Protein AF-A0A397FQ54-F1 (afdb_monomer)

Radius of gyration: 32.53 Å; Cα contacts (8 Å, |Δi|>4): 404; chains: 1; bounding box: 75×86×100 Å

Solvent-accessible surface area (backbone atoms only — not comparable to full-atom values): 20312 Å² total; per-residue (Å²): 121,51,74,48,82,43,74,77,54,98,49,32,39,37,41,39,37,26,41,93,88,66,46,71,29,20,39,52,56,48,40,54,40,15,60,74,28,25,61,70,60,52,54,52,52,46,49,47,39,67,73,62,72,48,25,44,32,40,41,34,53,54,40,25,55,78,38,32,74,19,70,36,47,37,38,38,37,58,34,72,71,66,62,77,57,66,71,48,54,74,96,46,41,81,36,51,78,69,73,47,48,60,51,73,44,102,83,72,29,41,35,36,36,72,73,95,51,60,50,98,86,73,45,75,62,58,36,28,27,63,46,42,33,65,70,67,51,63,88,90,33,68,66,57,23,50,41,28,29,50,49,29,54,51,49,62,74,65,51,33,74,94,41,51,36,26,44,34,33,64,38,82,91,47,29,29,38,41,41,37,41,25,84,52,54,78,84,62,81,60,69,84,43,58,61,83,75,77,67,76,44,62,70,79,76,62,90,81,69,94,70,85,83,76,84,83,89,81,78,85,84,85,79,92,82,85,91,84,84,85,80,84,88,80,83,80,76,83,87,79,82,82,89,82,79,80,84,84,85,76,88,82,84,84,79,84,86,81,90,81,90,79,90,85,89,84,83,89,83,90,80,87,86,89,78,88,86,79,90,86,87,84,90,85,87,89,84,91,82,90,84,92,88,88,87,83,86,82,84,82,83,86,80,84,85,87,83,84,89,78,87,131

Structure (mmCIF, N/CA/C/O backbone):
data_AF-A0A397FQ54-F1
#
_entry.id   AF-A0A397FQ54-F1
#
loop_
_atom_site.group_PDB
_atom_site.id
_atom_site.type_symbol
_atom_site.label_atom_id
_atom_site.label_alt_id
_atom_site.label_comp_id
_atom_site.label_asym_id
_atom_site.label_entity_id
_atom_site.label_seq_id
_atom_site.pdbx_PDB_ins_code
_atom_site.Cartn_x
_atom_site.Cartn_y
_atom_site.Cartn_z
_atom_site.occupancy
_atom_site.B_iso_or_equiv
_atom_site.auth_seq_id
_atom_site.auth_comp_id
_atom_site.auth_asym_id
_atom_site.auth_atom_id
_atom_site.pdbx_PDB_model_num
ATOM 1 N N . MET A 1 1 ? 2.992 11.348 13.182 1.00 88.00 1 MET A N 1
ATOM 2 C CA . MET A 1 1 ? 2.336 10.286 13.990 1.00 88.00 1 MET A CA 1
ATOM 3 C C . MET A 1 1 ? 3.379 9.271 14.458 1.00 88.00 1 MET A C 1
ATOM 5 O O . MET A 1 1 ? 4.565 9.531 14.273 1.00 88.00 1 MET A O 1
ATOM 9 N N . LYS A 1 2 ? 2.986 8.164 15.100 1.00 92.81 2 LYS A N 1
ATOM 10 C CA . LYS A 1 2 ? 3.872 7.024 15.414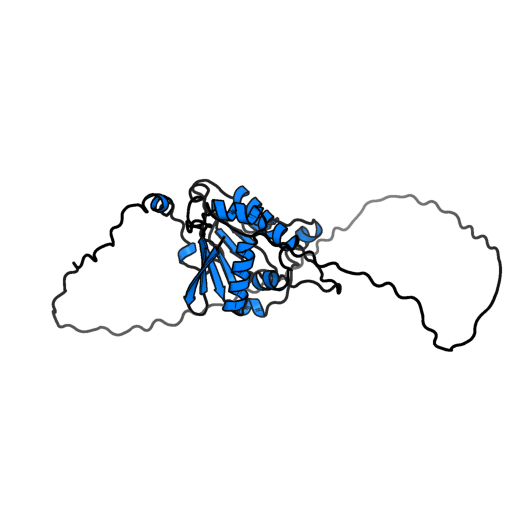 1.00 92.81 2 LYS A CA 1
ATOM 11 C C . LYS A 1 2 ? 3.244 5.719 14.922 1.00 92.81 2 LYS A C 1
ATOM 13 O O . LYS A 1 2 ? 2.030 5.662 14.740 1.00 92.81 2 LYS A O 1
ATOM 18 N N . PHE A 1 3 ? 4.063 4.687 14.746 1.00 95.69 3 PHE A N 1
ATOM 19 C CA . PHE A 1 3 ? 3.601 3.315 14.550 1.00 95.69 3 PHE A CA 1
ATOM 20 C C . PHE A 1 3 ? 4.148 2.394 15.645 1.00 95.69 3 PHE A C 1
ATOM 22 O O . PHE A 1 3 ? 5.198 2.656 16.233 1.00 95.69 3 PHE A O 1
ATOM 29 N N . LEU A 1 4 ? 3.403 1.329 15.916 1.00 95.94 4 LEU A N 1
ATOM 30 C CA . LEU A 1 4 ? 3.741 0.218 16.795 1.00 95.94 4 LEU A CA 1
ATOM 31 C C . LEU A 1 4 ? 3.890 -1.034 15.932 1.00 95.94 4 LEU A C 1
ATOM 33 O O . LEU A 1 4 ? 3.100 -1.249 15.011 1.00 95.94 4 LEU A O 1
ATOM 37 N N . THR A 1 5 ? 4.893 -1.854 16.237 1.00 97.00 5 THR A N 1
ATOM 38 C CA . THR A 1 5 ? 5.173 -3.095 15.513 1.00 97.00 5 THR A CA 1
ATOM 39 C C . THR A 1 5 ? 4.852 -4.299 16.385 1.00 97.00 5 THR A C 1
ATOM 41 O O . THR A 1 5 ? 5.309 -4.414 17.521 1.00 97.00 5 THR A O 1
ATOM 44 N N . ILE A 1 6 ? 4.055 -5.216 15.843 1.00 97.50 6 ILE A N 1
ATOM 45 C CA . ILE A 1 6 ? 3.691 -6.475 16.489 1.00 97.50 6 ILE A CA 1
ATOM 46 C C . ILE A 1 6 ? 4.252 -7.592 15.614 1.00 97.50 6 ILE A C 1
ATOM 48 O O . ILE A 1 6 ? 3.712 -7.912 14.552 1.00 97.50 6 ILE A O 1
ATOM 52 N N . LYS A 1 7 ? 5.380 -8.173 16.032 1.00 96.69 7 LYS A N 1
ATOM 53 C CA . LYS A 1 7 ? 5.975 -9.318 15.338 1.00 96.69 7 LYS A CA 1
ATOM 54 C C . LYS A 1 7 ? 5.129 -10.560 15.625 1.00 96.69 7 LYS A C 1
ATOM 56 O O . LYS A 1 7 ? 5.208 -11.111 16.718 1.00 96.69 7 LYS A O 1
ATOM 61 N N . ILE A 1 8 ? 4.342 -10.999 14.644 1.00 97.00 8 ILE A N 1
ATOM 62 C CA . ILE A 1 8 ? 3.444 -12.152 14.797 1.00 97.00 8 ILE A CA 1
ATOM 63 C C . ILE A 1 8 ? 4.237 -13.462 14.728 1.00 97.00 8 ILE A C 1
ATOM 65 O O . ILE A 1 8 ? 4.014 -14.382 15.508 1.00 97.00 8 ILE A O 1
ATOM 69 N N . ASN A 1 9 ? 5.195 -13.548 13.801 1.00 94.75 9 ASN A N 1
ATOM 70 C CA . ASN A 1 9 ? 6.146 -14.656 13.693 1.00 94.75 9 ASN A CA 1
ATOM 71 C C . ASN A 1 9 ? 7.395 -14.204 12.901 1.00 94.75 9 ASN A C 1
ATOM 73 O O . ASN A 1 9 ? 7.622 -13.012 12.708 1.00 94.75 9 ASN A O 1
ATOM 77 N N . ASN A 1 10 ? 8.247 -15.131 12.454 1.00 94.44 10 ASN A N 1
ATOM 78 C CA . ASN A 1 10 ? 9.461 -14.791 11.692 1.00 94.44 10 ASN A CA 1
ATOM 79 C C . ASN A 1 10 ? 9.205 -14.285 10.261 1.00 94.44 10 ASN A C 1
ATOM 81 O O . ASN A 1 10 ? 10.113 -13.714 9.662 1.00 94.44 10 ASN A O 1
ATOM 85 N N . ASN A 1 11 ? 7.994 -14.472 9.735 1.00 96.88 11 ASN A N 1
ATOM 86 C CA . ASN A 1 11 ? 7.601 -14.104 8.378 1.00 96.88 11 ASN A CA 1
ATOM 87 C C . ASN A 1 11 ? 6.507 -13.023 8.336 1.00 96.88 11 ASN A C 1
ATOM 89 O O . ASN A 1 11 ? 6.174 -12.585 7.242 1.00 96.88 11 ASN A O 1
ATOM 93 N N . ALA A 1 12 ? 5.937 -12.593 9.468 1.00 98.06 12 ALA A N 1
ATOM 94 C CA . ALA A 1 12 ? 4.832 -11.632 9.493 1.00 98.06 12 ALA A CA 1
ATOM 95 C C . ALA A 1 12 ? 4.969 -10.590 10.614 1.00 98.06 12 ALA A C 1
ATOM 97 O O . ALA A 1 12 ? 5.212 -10.935 11.776 1.00 98.06 12 ALA A O 1
ATOM 98 N N . ILE A 1 13 ? 4.766 -9.318 10.259 1.00 98.56 13 ILE A N 1
ATOM 99 C CA . ILE A 1 13 ? 4.761 -8.170 11.178 1.00 98.56 13 ILE A CA 1
ATOM 100 C C . ILE A 1 13 ? 3.494 -7.353 10.917 1.00 98.56 13 ILE A C 1
ATOM 102 O O . ILE A 1 13 ? 3.221 -6.978 9.776 1.00 98.56 13 ILE A O 1
ATOM 106 N N . LYS A 1 14 ? 2.731 -7.072 11.974 1.00 98.62 14 LYS A N 1
ATOM 107 C CA . LYS A 1 14 ? 1.551 -6.204 11.952 1.00 98.62 14 LYS A CA 1
ATOM 108 C C . LYS A 1 14 ? 1.936 -4.801 12.439 1.00 98.62 14 LYS A C 1
ATOM 110 O O . LYS A 1 14 ? 2.711 -4.666 13.388 1.00 98.62 14 LYS A O 1
ATOM 115 N N . TYR A 1 15 ? 1.417 -3.773 11.775 1.00 98.62 15 TYR A N 1
ATOM 116 C CA . TYR A 1 15 ? 1.689 -2.360 12.037 1.00 98.62 15 TYR A CA 1
ATOM 117 C C . TYR A 1 15 ? 0.397 -1.641 12.417 1.00 98.62 15 TYR A C 1
ATOM 119 O O . TYR A 1 15 ? -0.545 -1.604 11.628 1.00 98.62 15 TYR A O 1
ATOM 127 N N . GLN A 1 16 ? 0.389 -1.032 13.600 1.00 97.94 16 GLN A N 1
ATOM 128 C CA . GLN A 1 16 ? -0.695 -0.183 14.104 1.00 97.94 16 GLN A CA 1
ATOM 129 C C . GLN A 1 16 ? -0.194 1.252 14.260 1.00 97.94 16 GLN A C 1
ATOM 131 O O . GLN A 1 16 ? 0.983 1.466 14.546 1.00 97.94 16 GLN A O 1
ATOM 136 N N . PHE A 1 17 ? -1.065 2.247 14.100 1.00 97.56 17 PHE A N 1
ATOM 137 C CA . PHE A 1 17 ? -0.673 3.659 14.120 1.00 97.56 17 PHE A CA 1
ATOM 138 C C . PHE A 1 17 ? -1.357 4.439 15.247 1.00 97.56 17 PHE A C 1
ATOM 140 O O . PHE A 1 17 ? -2.518 4.196 15.578 1.00 97.56 17 PHE A O 1
ATOM 147 N N . THR A 1 18 ? -0.646 5.416 15.815 1.00 96.81 18 THR A N 1
ATOM 148 C CA . THR A 1 18 ? -1.165 6.312 16.858 1.00 96.81 18 THR A CA 1
ATOM 149 C C . THR A 1 18 ? -0.923 7.787 16.542 1.00 96.81 18 THR A C 1
ATOM 151 O O . THR A 1 18 ? 0.096 8.197 15.966 1.00 96.81 18 THR A O 1
ATOM 154 N N . LYS A 1 19 ? -1.901 8.607 16.931 1.00 96.12 19 LYS A N 1
ATOM 155 C CA . LYS A 1 19 ? -1.865 10.070 16.857 1.00 96.12 19 LYS A CA 1
ATOM 156 C C . LYS A 1 19 ? -0.999 10.650 17.994 1.00 96.12 19 LYS A C 1
ATOM 158 O O . LYS A 1 19 ? -0.600 9.915 18.898 1.00 96.12 19 LYS A O 1
ATOM 163 N N . PRO A 1 20 ? -0.632 11.949 17.962 1.00 93.88 20 PRO A N 1
ATOM 164 C CA . PRO A 1 20 ? 0.236 12.554 18.984 1.00 93.88 20 PRO A CA 1
ATOM 165 C C . PRO A 1 20 ? -0.307 12.497 20.423 1.00 93.88 20 PRO A C 1
ATOM 167 O O . PRO A 1 20 ? 0.478 12.568 21.364 1.00 93.88 20 PRO A O 1
ATOM 170 N N . ASP A 1 21 ? -1.622 12.346 20.587 1.00 95.00 21 ASP A N 1
ATOM 171 C CA . ASP A 1 21 ? -2.328 12.133 21.860 1.00 95.00 21 ASP A CA 1
ATOM 172 C C . ASP A 1 21 ? -2.346 10.657 22.324 1.00 95.00 21 ASP A C 1
ATOM 174 O O . ASP A 1 21 ? -2.907 10.341 23.370 1.00 95.00 21 ASP A O 1
ATOM 178 N N . ASN A 1 22 ? -1.687 9.764 21.578 1.00 93.50 22 ASN A N 1
ATOM 179 C CA . ASN A 1 22 ? -1.673 8.302 21.711 1.00 93.50 22 ASN A CA 1
ATOM 180 C C . ASN A 1 22 ? -2.992 7.584 21.375 1.00 93.50 22 ASN A C 1
ATOM 182 O O . ASN A 1 22 ? -3.038 6.358 21.473 1.00 93.50 22 ASN A O 1
ATOM 186 N N . SER A 1 23 ? -4.032 8.287 20.918 1.00 95.56 23 SER A N 1
ATOM 187 C CA . SER A 1 23 ? -5.231 7.627 20.391 1.00 95.56 23 SER A CA 1
ATOM 188 C C . SER A 1 23 ? -4.919 6.875 19.089 1.00 95.56 23 SER A C 1
ATOM 190 O O . SER A 1 23 ? -3.993 7.230 18.345 1.00 95.56 23 SER A O 1
ATOM 192 N N . LYS A 1 24 ? -5.679 5.808 18.809 1.00 96.88 24 LYS A N 1
ATOM 193 C CA . LYS A 1 24 ? -5.525 5.012 17.582 1.00 96.88 24 LYS A CA 1
ATOM 194 C C . LYS A 1 24 ? -5.785 5.891 16.350 1.00 96.88 24 LYS A C 1
ATOM 196 O O . LYS A 1 24 ? -6.700 6.717 16.331 1.00 96.88 24 LYS A O 1
ATOM 201 N N . LEU A 1 25 ? -4.959 5.725 15.324 1.00 97.38 25 LEU A N 1
ATOM 202 C CA . LEU A 1 25 ? -5.141 6.353 14.018 1.00 97.38 25 LEU A CA 1
ATOM 203 C C . LEU A 1 25 ? -6.218 5.571 13.250 1.00 97.38 25 LEU A C 1
ATOM 205 O O . LEU A 1 25 ? -6.143 4.348 13.177 1.00 97.38 25 LEU A O 1
ATOM 209 N N . THR A 1 26 ? -7.229 6.257 12.723 1.00 98.06 26 THR A N 1
ATOM 210 C CA . THR A 1 26 ? -8.373 5.643 12.021 1.00 98.06 26 THR A CA 1
ATOM 211 C C . THR A 1 26 ? -8.121 5.464 10.523 1.00 98.06 26 THR A C 1
ATOM 213 O O . THR A 1 26 ? -7.206 6.066 9.963 1.00 98.06 26 THR A O 1
ATOM 216 N N . TRP A 1 27 ? -8.962 4.694 9.833 1.00 98.06 27 TRP A N 1
ATOM 217 C CA . TRP A 1 27 ? -8.944 4.617 8.367 1.00 98.06 27 TRP A CA 1
ATOM 218 C C . TRP A 1 27 ? -9.083 5.986 7.682 1.00 98.06 27 TRP A C 1
ATOM 220 O O . TRP A 1 27 ? -8.354 6.272 6.732 1.00 98.06 27 TRP A O 1
ATOM 230 N N . ASN A 1 28 ? -9.948 6.866 8.190 1.00 98.06 28 ASN A N 1
ATOM 231 C CA . ASN A 1 28 ? -10.067 8.244 7.710 1.00 98.06 28 ASN A CA 1
ATOM 232 C C . ASN A 1 28 ? -8.776 9.053 7.943 1.00 98.06 28 ASN A C 1
ATOM 234 O O . ASN A 1 28 ? -8.304 9.754 7.046 1.00 98.06 28 ASN A O 1
ATOM 238 N N . ASP A 1 29 ? -8.157 8.933 9.123 1.00 98.19 29 ASP A N 1
ATOM 239 C CA . ASP A 1 29 ? -6.856 9.562 9.397 1.00 98.19 29 ASP A CA 1
ATOM 240 C C . ASP A 1 29 ? -5.772 9.043 8.424 1.00 98.19 29 ASP A C 1
ATOM 242 O O . ASP A 1 29 ? -4.965 9.827 7.920 1.00 98.19 29 ASP A O 1
ATOM 246 N N . PHE A 1 30 ? -5.773 7.740 8.115 1.00 98.44 30 PHE A N 1
ATOM 247 C CA . PHE A 1 30 ? -4.826 7.107 7.189 1.00 98.44 30 PHE A CA 1
ATOM 248 C C . PHE A 1 30 ? -5.013 7.585 5.745 1.00 98.44 30 PHE A C 1
ATOM 250 O O . PHE A 1 30 ? -4.039 7.950 5.088 1.00 98.44 30 PHE A O 1
ATOM 257 N N . ILE A 1 31 ? -6.252 7.669 5.257 1.00 98.62 31 ILE A N 1
ATOM 258 C CA . ILE A 1 31 ? -6.557 8.224 3.930 1.00 98.62 31 ILE A CA 1
ATOM 259 C C . ILE A 1 31 ? -6.050 9.669 3.822 1.00 98.62 31 ILE A C 1
ATOM 261 O O . ILE A 1 31 ? -5.405 10.033 2.838 1.00 98.62 31 ILE A O 1
ATOM 265 N N . ASN A 1 32 ? -6.265 10.490 4.853 1.00 98.31 32 ASN A N 1
ATOM 266 C CA . ASN A 1 32 ? -5.768 11.867 4.867 1.00 98.31 32 ASN A CA 1
ATOM 267 C C . ASN A 1 32 ? -4.230 11.948 4.943 1.00 98.31 32 ASN A C 1
ATOM 269 O O . ASN A 1 32 ? -3.638 12.826 4.318 1.00 98.31 32 ASN A O 1
ATOM 273 N N . LEU A 1 33 ? -3.572 10.999 5.614 1.00 97.50 33 LEU A N 1
ATOM 274 C CA . LEU A 1 33 ? -2.113 10.848 5.607 1.00 97.50 33 LEU A CA 1
ATOM 275 C C . LEU A 1 33 ? -1.559 10.471 4.221 1.00 97.50 33 LEU A C 1
ATOM 277 O O . LEU A 1 33 ? -0.504 10.956 3.810 1.00 97.50 33 LEU A O 1
ATOM 281 N N . LEU A 1 34 ? -2.267 9.631 3.466 1.00 98.38 34 LEU A N 1
ATOM 282 C CA . LEU A 1 34 ? -1.895 9.306 2.088 1.00 98.38 34 LEU A CA 1
ATOM 283 C C . LEU A 1 34 ? -2.046 10.521 1.154 1.00 98.38 34 LEU A C 1
ATOM 285 O O . LEU A 1 34 ? -1.146 10.783 0.355 1.00 98.38 34 LEU A O 1
ATOM 289 N N . LYS A 1 35 ? -3.104 11.335 1.314 1.00 98.38 35 LYS A N 1
ATOM 290 C CA . LYS A 1 35 ? -3.277 12.611 0.580 1.00 98.38 35 LYS A CA 1
ATOM 291 C C . LYS A 1 35 ? -2.133 13.605 0.809 1.00 98.38 35 LYS A C 1
ATOM 293 O O . LYS A 1 35 ? -1.817 14.388 -0.087 1.00 98.38 35 LYS A O 1
ATOM 298 N N . THR A 1 36 ? -1.494 13.588 1.978 1.00 96.44 36 THR A N 1
ATOM 299 C CA . THR A 1 36 ? -0.321 14.432 2.277 1.00 96.44 36 THR A CA 1
ATOM 300 C C . THR A 1 36 ? 1.015 13.795 1.873 1.00 96.44 36 THR A C 1
ATOM 302 O O . THR A 1 36 ? 2.071 14.359 2.153 1.00 96.44 36 THR A O 1
ATOM 305 N N . GLY A 1 37 ? 0.992 12.661 1.160 1.00 95.19 37 GLY A N 1
ATOM 306 C CA . GLY A 1 37 ? 2.174 12.019 0.578 1.00 95.19 37 GLY A CA 1
ATOM 307 C C . GLY A 1 37 ? 2.710 10.805 1.345 1.00 95.19 37 GLY A C 1
ATOM 308 O O . GLY A 1 37 ? 3.783 10.303 1.007 1.00 95.19 37 GLY A O 1
ATOM 309 N N . GLY A 1 38 ? 1.989 10.315 2.359 1.00 96.00 38 GLY A N 1
ATOM 310 C CA . GLY A 1 38 ? 2.213 8.986 2.939 1.00 96.00 38 GLY A CA 1
ATOM 311 C C . GLY A 1 38 ? 3.544 8.790 3.672 1.00 96.00 38 GLY A C 1
ATOM 312 O O . GLY A 1 38 ? 4.097 7.685 3.647 1.00 96.00 38 GLY A O 1
ATOM 313 N N . GLN A 1 39 ? 4.100 9.829 4.306 1.00 95.31 39 GLN A N 1
ATOM 314 C CA . GLN A 1 39 ? 5.454 9.745 4.865 1.00 95.31 39 GLN A CA 1
ATOM 315 C C . GLN A 1 39 ? 5.563 8.759 6.042 1.00 95.31 39 GLN A C 1
ATOM 317 O O . GLN A 1 39 ? 6.491 7.953 6.054 1.00 95.31 39 GLN A O 1
ATOM 322 N N . GLU A 1 40 ? 4.628 8.730 7.001 1.00 95.88 40 GLU A N 1
ATOM 323 C CA . GLU A 1 40 ? 4.692 7.730 8.080 1.00 95.88 40 GLU A CA 1
ATOM 324 C C . GLU A 1 40 ? 4.398 6.299 7.611 1.00 95.88 40 GLU A C 1
ATOM 326 O O . GLU A 1 40 ? 4.989 5.373 8.166 1.00 95.88 40 GLU A O 1
ATOM 331 N N . LEU A 1 41 ? 3.572 6.098 6.571 1.00 97.69 41 LEU A N 1
ATOM 332 C CA . LEU A 1 41 ? 3.444 4.781 5.927 1.00 97.69 41 LEU A CA 1
ATOM 333 C C . LEU A 1 41 ? 4.791 4.355 5.336 1.00 97.69 41 LEU A C 1
ATOM 335 O O . LEU A 1 41 ? 5.253 3.245 5.579 1.00 97.69 41 LEU A O 1
ATOM 339 N N . THR A 1 42 ? 5.450 5.253 4.605 1.00 97.50 42 THR A N 1
ATOM 340 C CA . THR A 1 42 ? 6.767 4.991 4.011 1.00 97.50 42 THR A CA 1
ATOM 341 C C . THR A 1 42 ? 7.803 4.660 5.090 1.00 97.50 42 THR A C 1
ATOM 343 O O . THR A 1 42 ? 8.577 3.721 4.927 1.00 97.50 42 THR A O 1
ATOM 346 N N . ASN A 1 43 ? 7.788 5.364 6.226 1.00 97.38 43 ASN A N 1
ATOM 347 C CA . ASN A 1 43 ? 8.666 5.065 7.359 1.00 97.38 43 ASN A CA 1
ATOM 348 C C . ASN A 1 43 ? 8.388 3.669 7.956 1.00 97.38 43 ASN A C 1
ATOM 350 O O . ASN A 1 43 ? 9.333 2.948 8.273 1.00 97.38 43 ASN A O 1
ATOM 354 N N . ALA A 1 44 ? 7.119 3.261 8.066 1.00 98.25 44 ALA A N 1
ATOM 355 C CA . ALA A 1 44 ? 6.739 1.920 8.518 1.00 98.25 44 ALA A CA 1
ATOM 356 C C . ALA A 1 44 ? 7.149 0.821 7.516 1.00 98.25 44 ALA A C 1
ATOM 358 O O . ALA A 1 44 ? 7.636 -0.233 7.916 1.00 98.25 44 ALA A O 1
ATOM 359 N N . LEU A 1 45 ? 7.034 1.075 6.208 1.00 98.38 45 LEU A N 1
ATOM 360 C CA . LEU A 1 45 ? 7.483 0.147 5.162 1.00 98.38 45 LEU A CA 1
ATOM 361 C C . LEU A 1 45 ? 9.020 0.044 5.080 1.00 98.38 45 LEU A C 1
ATOM 363 O O . LEU A 1 45 ? 9.555 -1.023 4.786 1.00 98.38 45 LEU A O 1
ATOM 367 N N . LYS A 1 46 ? 9.757 1.117 5.400 1.00 98.00 46 LYS A N 1
ATOM 368 C CA . LYS A 1 46 ? 11.225 1.079 5.556 1.00 98.00 46 LYS A CA 1
ATOM 369 C C . LYS A 1 46 ? 11.654 0.238 6.752 1.00 98.00 46 LYS A C 1
ATOM 371 O O . LYS A 1 46 ? 12.603 -0.538 6.650 1.00 98.00 46 LYS A O 1
ATOM 376 N N . ASP A 1 47 ? 10.938 0.362 7.865 1.00 98.31 47 ASP A N 1
ATOM 377 C CA . ASP A 1 47 ? 11.118 -0.516 9.016 1.00 98.31 47 ASP A CA 1
ATOM 378 C C . ASP A 1 47 ? 10.816 -1.984 8.649 1.00 98.31 47 ASP A C 1
ATOM 380 O O . ASP A 1 47 ? 11.639 -2.855 8.926 1.00 98.31 47 ASP A O 1
ATOM 384 N N . ALA A 1 48 ? 9.742 -2.256 7.898 1.00 98.44 48 ALA A N 1
ATOM 385 C CA . ALA A 1 48 ? 9.443 -3.593 7.374 1.00 98.44 48 ALA A CA 1
ATOM 386 C C . ALA A 1 48 ? 10.567 -4.157 6.481 1.00 98.44 48 ALA A C 1
ATOM 388 O O . ALA A 1 48 ? 10.987 -5.301 6.680 1.00 98.44 48 ALA A O 1
ATOM 389 N N . ASN A 1 49 ? 11.107 -3.357 5.548 1.00 98.06 49 ASN A N 1
ATOM 390 C CA . ASN A 1 49 ? 12.271 -3.729 4.729 1.00 98.06 49 ASN A CA 1
ATOM 391 C C . ASN A 1 49 ? 13.471 -4.125 5.614 1.00 98.06 49 ASN A C 1
ATOM 393 O O . ASN A 1 49 ? 14.106 -5.156 5.380 1.00 98.06 49 ASN A O 1
ATOM 397 N N . SER A 1 50 ? 13.761 -3.325 6.646 1.00 97.69 50 SER A N 1
ATOM 398 C CA . SER A 1 50 ? 14.874 -3.539 7.582 1.00 97.69 50 SER A CA 1
ATOM 399 C C . SER A 1 50 ? 14.702 -4.802 8.437 1.00 97.69 50 SER A C 1
ATOM 401 O O . SER A 1 50 ? 15.644 -5.587 8.589 1.00 97.69 50 SER A O 1
ATOM 403 N N . GLN A 1 51 ? 13.494 -5.030 8.966 1.00 97.75 51 GLN A N 1
ATOM 404 C CA . GLN A 1 51 ? 13.190 -6.167 9.835 1.00 97.75 51 GLN A CA 1
ATOM 405 C C . GLN A 1 51 ? 13.107 -7.498 9.074 1.00 97.75 51 GLN A C 1
ATOM 407 O O . GLN A 1 51 ? 13.658 -8.498 9.537 1.00 97.75 51 GLN A O 1
ATOM 412 N N . LEU A 1 52 ? 12.437 -7.532 7.914 1.00 97.25 52 LEU A N 1
ATOM 413 C CA . LEU A 1 52 ? 12.227 -8.769 7.147 1.00 97.25 52 LEU A CA 1
ATOM 414 C C . LEU A 1 52 ? 13.409 -9.137 6.239 1.00 97.25 52 LEU A C 1
ATOM 416 O O . LEU A 1 52 ? 13.562 -10.316 5.908 1.00 97.25 52 LEU A O 1
ATOM 420 N N . LYS A 1 53 ? 14.225 -8.153 5.825 1.00 95.88 53 LYS A N 1
ATOM 421 C CA . LYS A 1 53 ? 15.364 -8.310 4.892 1.00 95.88 53 LYS A CA 1
ATOM 422 C C . LYS A 1 53 ? 15.000 -9.085 3.619 1.00 95.88 53 LYS A C 1
ATOM 424 O O . LYS A 1 53 ? 15.765 -9.906 3.120 1.00 95.88 53 LYS A O 1
ATOM 429 N N . SER A 1 54 ? 13.782 -8.861 3.144 1.00 96.94 54 SER A N 1
ATOM 430 C CA . SER A 1 54 ? 13.144 -9.564 2.038 1.00 96.94 54 SER A CA 1
ATOM 431 C C . SER A 1 54 ? 11.938 -8.751 1.592 1.00 96.94 54 SER A C 1
ATOM 433 O O . SER A 1 54 ? 11.304 -8.085 2.410 1.00 96.94 54 SER A O 1
ATOM 435 N N . ALA A 1 55 ? 11.571 -8.879 0.324 1.00 97.81 55 ALA A N 1
ATOM 436 C CA . ALA A 1 55 ? 10.271 -8.469 -0.167 1.00 97.81 55 ALA A CA 1
ATOM 437 C C . ALA A 1 55 ? 9.136 -9.246 0.523 1.00 97.81 55 ALA A C 1
ATOM 439 O O . ALA A 1 55 ? 9.334 -10.322 1.109 1.00 97.81 55 ALA A O 1
ATOM 440 N N . TYR A 1 56 ? 7.945 -8.660 0.466 1.00 98.62 56 TYR A N 1
ATOM 441 C CA . TYR A 1 56 ? 6.758 -9.084 1.195 1.00 98.62 56 TYR A CA 1
ATOM 442 C C . TYR A 1 56 ? 5.482 -8.721 0.433 1.00 98.62 56 TYR A C 1
ATOM 444 O O . TYR A 1 56 ? 5.485 -7.841 -0.430 1.00 98.62 56 TYR A O 1
ATOM 452 N N . PHE A 1 57 ? 4.385 -9.375 0.799 1.00 98.69 57 PHE A N 1
ATOM 453 C CA . PHE A 1 57 ? 3.042 -8.864 0.547 1.00 98.69 57 PHE A CA 1
ATOM 454 C C . PHE A 1 57 ? 2.714 -7.779 1.566 1.00 98.69 57 PHE A C 1
ATOM 456 O O . PHE A 1 57 ? 3.145 -7.869 2.716 1.00 98.69 57 PHE A O 1
ATOM 463 N N . TRP A 1 58 ? 1.950 -6.776 1.151 1.00 98.81 58 TRP A N 1
ATOM 464 C CA . TRP A 1 58 ? 1.381 -5.754 2.026 1.00 98.81 58 TRP A CA 1
ATOM 465 C C . TRP A 1 58 ? -0.137 -5.837 1.937 1.00 98.81 58 TRP A C 1
ATOM 467 O O . TRP A 1 58 ? -0.686 -5.788 0.839 1.00 98.81 58 TRP A O 1
ATOM 477 N N . GLU A 1 59 ? -0.804 -6.011 3.072 1.00 98.81 59 G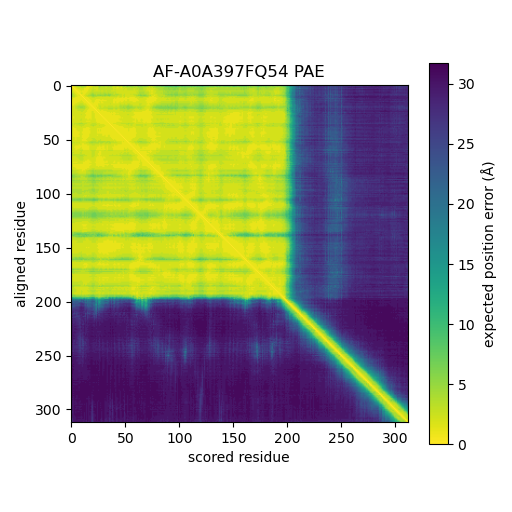LU A N 1
ATOM 478 C CA . GLU A 1 59 ? -2.245 -6.254 3.152 1.00 98.81 59 GLU A CA 1
ATOM 479 C C . GLU A 1 59 ? -2.838 -5.392 4.273 1.00 98.81 59 GLU A C 1
ATOM 481 O O . GLU A 1 59 ? -2.361 -5.433 5.408 1.00 98.81 59 GLU A O 1
ATOM 486 N N . CYS A 1 60 ? -3.868 -4.606 3.967 1.00 98.62 60 CYS A N 1
ATOM 487 C CA . CYS A 1 60 ? -4.637 -3.843 4.952 1.00 98.62 60 CYS A CA 1
ATOM 488 C C . CYS A 1 60 ? -5.946 -4.556 5.310 1.00 98.62 60 CYS A C 1
ATOM 490 O O . CYS A 1 60 ? -6.450 -5.353 4.512 1.00 98.62 60 CYS A O 1
ATOM 492 N N . LEU A 1 61 ? -6.528 -4.211 6.464 1.00 96.62 61 LEU A N 1
ATOM 493 C CA . LEU A 1 61 ? -7.917 -4.561 6.7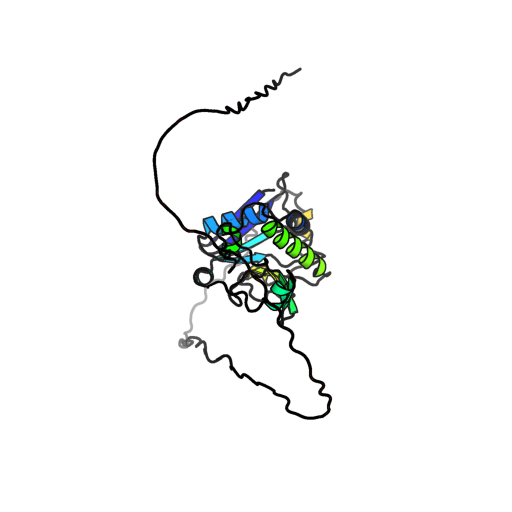95 1.00 96.62 61 LEU A CA 1
ATOM 494 C C . LEU A 1 61 ? -8.895 -4.163 5.664 1.00 96.62 61 LEU A C 1
ATOM 496 O O . LEU A 1 61 ? -8.629 -3.204 4.934 1.00 96.62 61 LEU A O 1
ATOM 500 N N . PRO A 1 62 ? -10.044 -4.841 5.520 1.00 97.38 62 PRO A N 1
ATOM 501 C CA . PRO A 1 62 ? -11.118 -4.339 4.675 1.00 97.38 62 PRO A CA 1
ATOM 502 C C . PRO A 1 62 ? -11.722 -3.041 5.226 1.00 97.38 62 PRO A C 1
ATOM 504 O O . PRO A 1 62 ? -11.751 -2.805 6.435 1.00 97.38 62 PRO A O 1
ATOM 507 N N . ILE A 1 63 ? -12.227 -2.204 4.319 1.00 97.50 63 ILE A N 1
ATOM 508 C CA . ILE A 1 63 ? -12.824 -0.897 4.625 1.00 97.50 63 ILE A CA 1
ATOM 509 C C . ILE A 1 63 ? -14.082 -0.649 3.780 1.00 97.50 63 ILE A C 1
ATOM 511 O O . ILE A 1 63 ? -14.056 -0.825 2.563 1.00 97.50 63 ILE A O 1
ATOM 515 N N . SER A 1 64 ? -15.161 -0.170 4.404 1.00 97.19 64 SER A N 1
ATOM 516 C CA . SER A 1 64 ? -16.304 0.490 3.751 1.00 97.19 64 SER A CA 1
ATOM 517 C C . SER A 1 64 ? -16.382 1.970 4.168 1.00 97.19 64 SER A C 1
ATOM 519 O O . SER A 1 64 ? -15.578 2.439 4.978 1.00 97.19 64 SER A O 1
ATOM 521 N N . LYS A 1 65 ? -17.361 2.726 3.649 1.00 96.44 65 LYS A N 1
ATOM 522 C CA . LYS A 1 65 ? -17.658 4.077 4.167 1.00 96.44 65 LYS A CA 1
ATOM 523 C C . LYS A 1 65 ? -18.036 4.062 5.652 1.00 96.44 65 LYS A C 1
ATOM 525 O O . LYS A 1 65 ? -17.565 4.912 6.405 1.00 96.44 65 LYS A O 1
ATOM 530 N N . ASP A 1 66 ? -18.818 3.076 6.081 1.00 95.31 66 ASP A N 1
ATOM 531 C CA . ASP A 1 66 ? -19.295 2.951 7.464 1.00 95.31 66 ASP A CA 1
ATOM 532 C C . ASP A 1 66 ? -18.151 2.681 8.459 1.00 95.31 66 ASP A C 1
ATOM 534 O O . ASP A 1 66 ? -18.188 3.137 9.600 1.00 95.31 66 ASP A O 1
ATOM 538 N N . THR A 1 67 ? -17.082 2.002 8.022 1.00 96.31 67 THR A N 1
ATOM 539 C CA . THR A 1 67 ? -15.943 1.636 8.883 1.00 96.31 67 THR A CA 1
ATOM 540 C C . THR A 1 67 ? -14.778 2.632 8.840 1.00 96.31 67 THR A C 1
ATOM 542 O O . THR A 1 67 ? -13.688 2.317 9.316 1.00 96.31 67 THR A O 1
ATOM 545 N N . LEU A 1 68 ? -14.971 3.849 8.314 1.00 96.69 68 LEU A N 1
ATOM 546 C CA . LEU A 1 68 ? -13.925 4.887 8.230 1.00 96.69 68 LEU A CA 1
ATOM 547 C C . LEU A 1 68 ? -13.315 5.281 9.590 1.00 96.69 68 LEU A C 1
ATOM 549 O O . LEU A 1 68 ? -12.160 5.707 9.648 1.00 96.69 68 LEU A O 1
ATOM 553 N N . ASN A 1 69 ? -14.066 5.119 10.683 1.00 96.25 69 ASN A N 1
ATOM 554 C CA . ASN A 1 69 ? -13.607 5.401 12.047 1.00 96.25 69 ASN A CA 1
ATOM 555 C C . ASN A 1 69 ? -12.872 4.220 12.712 1.00 96.25 69 ASN A C 1
ATOM 557 O O . ASN A 1 69 ? -12.309 4.394 13.793 1.00 96.25 69 ASN A O 1
ATOM 561 N N . ARG A 1 70 ? -12.840 3.033 12.087 1.00 95.12 70 ARG A N 1
ATOM 562 C CA . ARG A 1 70 ? -12.112 1.866 12.611 1.00 95.12 70 ARG A CA 1
ATOM 563 C C . ARG A 1 70 ? -10.608 2.173 12.693 1.00 95.12 70 ARG A C 1
ATOM 565 O O . ARG A 1 70 ? -10.080 2.813 11.776 1.00 95.12 70 ARG A O 1
ATOM 572 N N . PRO A 1 71 ? -9.897 1.725 13.747 1.00 97.19 71 PRO A N 1
ATOM 573 C CA . PRO A 1 71 ? -8.439 1.783 13.804 1.00 97.19 71 PRO A CA 1
ATOM 574 C C . PRO A 1 71 ? -7.782 1.178 12.559 1.00 97.19 71 PRO A C 1
ATOM 576 O O . PRO A 1 71 ? -8.126 0.077 12.135 1.00 97.19 71 PRO A O 1
ATOM 579 N N . PHE A 1 72 ? -6.825 1.898 11.982 1.00 97.88 72 PHE A N 1
ATOM 580 C CA . PHE A 1 72 ? -6.065 1.441 10.829 1.00 97.88 72 PHE A CA 1
ATOM 581 C C . PHE A 1 72 ? -4.893 0.549 11.253 1.00 97.88 72 PHE A C 1
ATOM 583 O O . PHE A 1 72 ? -4.054 0.937 12.075 1.00 97.88 72 PHE A O 1
ATOM 590 N N . GLU A 1 73 ? -4.792 -0.613 10.610 1.00 97.88 73 GLU A N 1
ATOM 591 C CA . GLU A 1 73 ? -3.615 -1.473 10.648 1.00 97.88 73 GLU A CA 1
ATOM 592 C C . GLU A 1 73 ? -3.356 -2.156 9.301 1.00 97.88 73 GLU A C 1
ATOM 594 O O . GLU A 1 73 ? -4.248 -2.315 8.460 1.00 97.88 73 GLU A O 1
ATOM 599 N N . PHE A 1 74 ? -2.109 -2.582 9.107 1.00 98.69 74 PHE A N 1
ATOM 600 C CA . PHE A 1 74 ? -1.710 -3.446 8.000 1.00 98.69 74 PHE A CA 1
ATOM 601 C C . PHE A 1 74 ? -0.776 -4.553 8.481 1.00 98.69 74 PHE A C 1
ATOM 603 O O . PHE A 1 74 ? -0.190 -4.475 9.560 1.00 98.69 74 PHE A O 1
ATOM 610 N N . VAL A 1 75 ? -0.618 -5.590 7.666 1.00 98.81 75 VAL A N 1
ATOM 611 C CA . VAL A 1 75 ? 0.376 -6.647 7.859 1.00 98.81 75 VAL A CA 1
ATOM 612 C C . VAL A 1 75 ? 1.319 -6.685 6.661 1.00 98.81 75 VAL A C 1
ATOM 614 O O . VAL A 1 75 ? 0.921 -6.433 5.522 1.00 98.81 75 VAL A O 1
ATOM 617 N N . VAL A 1 76 ? 2.586 -6.988 6.928 1.00 98.81 76 VAL A N 1
ATOM 618 C CA . VAL A 1 76 ? 3.565 -7.370 5.906 1.00 98.81 76 VAL A CA 1
ATOM 619 C C . VAL A 1 76 ? 3.938 -8.831 6.085 1.00 98.81 76 VAL A C 1
ATOM 621 O O . VAL A 1 76 ? 4.231 -9.271 7.199 1.00 98.81 76 VAL A O 1
ATOM 624 N N . ILE A 1 77 ? 3.916 -9.586 4.987 1.00 98.62 77 ILE A N 1
ATOM 625 C CA . ILE A 1 77 ? 4.148 -11.034 4.977 1.00 98.62 77 ILE A CA 1
ATOM 626 C C . ILE A 1 77 ? 5.318 -11.333 4.048 1.00 98.62 77 ILE A C 1
ATOM 628 O O . ILE A 1 77 ? 5.205 -11.206 2.829 1.00 98.62 77 ILE A O 1
ATOM 632 N N . LYS A 1 78 ? 6.452 -11.730 4.626 1.00 98.44 78 LYS A N 1
ATOM 633 C CA . LYS A 1 78 ? 7.688 -12.082 3.926 1.00 98.44 78 LYS A CA 1
ATOM 634 C C . LYS A 1 78 ? 7.419 -13.091 2.807 1.00 98.44 78 LYS A C 1
ATOM 636 O O . LYS A 1 78 ? 6.879 -14.168 3.052 1.00 98.44 78 LYS A O 1
ATOM 641 N N . ASN A 1 79 ? 7.885 -12.779 1.599 1.00 97.50 79 ASN A N 1
ATOM 642 C CA . ASN A 1 79 ? 7.841 -13.695 0.468 1.00 97.50 79 ASN A CA 1
ATOM 643 C C . ASN A 1 79 ? 9.153 -13.658 -0.326 1.00 97.50 79 ASN A C 1
ATOM 645 O O . ASN A 1 79 ? 9.432 -12.715 -1.063 1.00 97.50 79 ASN A O 1
ATOM 649 N N . GLU A 1 80 ? 9.950 -14.719 -0.212 1.00 96.00 80 GLU A N 1
ATOM 650 C CA . GLU A 1 80 ? 11.282 -14.771 -0.825 1.00 96.00 80 GLU A CA 1
ATOM 651 C C . GLU A 1 80 ? 11.248 -14.892 -2.356 1.00 96.00 80 GLU A C 1
ATOM 653 O O . GLU A 1 80 ? 12.206 -14.497 -3.020 1.00 96.00 80 GLU A O 1
ATOM 658 N N . LYS A 1 81 ? 10.136 -15.358 -2.946 1.00 96.00 81 LYS A N 1
ATOM 659 C CA . LYS A 1 81 ? 9.991 -15.433 -4.411 1.00 96.00 81 LYS A CA 1
ATOM 660 C C . LYS A 1 81 ? 10.019 -14.035 -5.043 1.00 96.00 81 LYS A C 1
ATOM 662 O O . LYS A 1 81 ? 10.548 -13.882 -6.140 1.00 96.00 81 LYS A O 1
ATOM 667 N N . LEU A 1 82 ? 9.530 -13.013 -4.330 1.00 95.94 82 LEU A N 1
ATOM 668 C CA . LEU A 1 82 ? 9.559 -11.612 -4.769 1.00 95.94 82 LEU A CA 1
ATOM 669 C C . LEU A 1 82 ? 10.971 -10.990 -4.789 1.00 95.94 82 LEU A C 1
ATOM 671 O O . LEU A 1 82 ? 11.159 -9.952 -5.422 1.00 95.94 82 LEU A O 1
ATOM 675 N N . ASN A 1 83 ? 11.971 -11.601 -4.143 1.00 94.62 83 ASN A N 1
ATOM 676 C CA . ASN A 1 83 ? 13.356 -11.109 -4.199 1.00 94.62 83 ASN A CA 1
ATOM 677 C C . ASN A 1 83 ? 13.987 -11.376 -5.574 1.00 94.62 83 ASN A C 1
ATOM 679 O O . ASN A 1 83 ? 14.694 -10.524 -6.116 1.00 94.62 83 ASN A O 1
ATOM 683 N N . ASN A 1 84 ? 13.683 -12.550 -6.139 1.00 91.50 84 ASN A N 1
ATOM 684 C CA . ASN A 1 84 ? 14.368 -13.135 -7.295 1.00 91.50 84 ASN A CA 1
ATOM 685 C C . ASN A 1 84 ? 13.646 -12.897 -8.634 1.00 91.50 84 ASN A C 1
ATOM 687 O O . ASN A 1 84 ? 14.107 -13.369 -9.670 1.00 91.50 84 ASN A O 1
ATOM 691 N N . ILE A 1 85 ? 12.517 -12.183 -8.629 1.00 94.94 85 ILE A N 1
ATOM 692 C CA . ILE A 1 85 ? 11.899 -11.676 -9.861 1.00 94.94 85 ILE A CA 1
ATOM 693 C C . ILE A 1 85 ? 12.717 -10.508 -10.429 1.00 94.94 85 ILE A C 1
ATOM 695 O O . ILE A 1 85 ? 13.353 -9.754 -9.685 1.00 94.94 85 ILE A O 1
ATOM 699 N N . ASN A 1 86 ? 12.660 -10.349 -11.750 1.00 96.06 86 ASN A N 1
ATOM 700 C CA . ASN A 1 86 ? 13.188 -9.193 -12.473 1.00 96.06 86 ASN A CA 1
ATOM 701 C C . ASN A 1 86 ? 12.037 -8.242 -12.815 1.00 96.06 86 ASN A C 1
ATOM 703 O O . ASN A 1 86 ? 10.942 -8.712 -13.128 1.00 96.06 86 ASN A O 1
ATOM 707 N N . GLN A 1 87 ? 12.291 -6.931 -12.783 1.00 97.50 87 GLN A N 1
ATOM 708 C CA . GLN A 1 87 ? 11.318 -5.916 -13.190 1.00 97.50 87 GLN A CA 1
ATOM 709 C C . GLN A 1 87 ? 10.790 -6.191 -14.607 1.00 97.50 87 GLN A C 1
ATOM 711 O O . GLN A 1 87 ? 11.568 -6.357 -15.544 1.00 97.50 87 GLN A O 1
ATOM 716 N N . ASN A 1 88 ? 9.465 -6.218 -14.769 1.00 97.00 88 ASN A N 1
ATOM 717 C CA . ASN A 1 88 ? 8.817 -6.229 -16.080 1.00 97.00 88 ASN A CA 1
ATOM 718 C C . ASN A 1 88 ? 7.416 -5.604 -15.989 1.00 97.00 88 ASN A C 1
ATOM 720 O O . ASN A 1 88 ? 6.469 -6.229 -15.515 1.00 97.00 88 ASN A O 1
ATOM 724 N N . TYR A 1 89 ? 7.294 -4.375 -16.494 1.00 96.50 89 TYR A N 1
ATOM 725 C CA . TYR A 1 89 ? 6.044 -3.617 -16.585 1.00 96.50 89 TYR A CA 1
ATOM 726 C C . TYR A 1 89 ? 5.386 -3.681 -17.974 1.00 96.50 89 TYR A C 1
ATOM 728 O O . TYR A 1 89 ? 4.483 -2.895 -18.250 1.00 96.50 89 TYR A O 1
ATOM 736 N N . SER A 1 90 ? 5.786 -4.604 -18.864 1.00 97.06 90 SER A N 1
ATOM 737 C CA . SER A 1 90 ? 5.195 -4.724 -20.214 1.00 97.06 90 SER A CA 1
ATOM 738 C C . SER A 1 90 ? 3.665 -4.833 -20.195 1.00 97.06 90 SER A C 1
ATOM 740 O O . SER A 1 90 ? 3.003 -4.192 -21.008 1.00 97.06 90 SER A O 1
ATOM 742 N N . SER A 1 91 ? 3.091 -5.543 -19.215 1.00 96.56 91 SER A N 1
ATOM 743 C CA . SER A 1 91 ? 1.638 -5.662 -19.012 1.00 96.56 91 SER A CA 1
ATOM 744 C C . SER A 1 91 ? 0.931 -4.344 -18.669 1.00 96.56 91 SER A C 1
ATOM 746 O O . SER A 1 91 ? -0.294 -4.296 -18.699 1.00 96.56 91 SER A O 1
ATOM 748 N N . PHE A 1 92 ? 1.682 -3.293 -18.330 1.00 97.69 92 PHE A N 1
ATOM 749 C CA . PHE A 1 92 ? 1.182 -1.957 -18.006 1.00 97.69 92 PHE A CA 1
ATOM 750 C C . PHE A 1 92 ? 1.643 -0.882 -19.004 1.00 97.69 92 PHE A C 1
ATOM 752 O O . PHE A 1 92 ? 1.354 0.299 -18.807 1.00 97.69 92 PHE A O 1
ATOM 759 N N . LYS A 1 93 ? 2.348 -1.266 -20.082 1.00 97.50 93 LYS A N 1
ATOM 760 C CA . LYS A 1 93 ? 2.948 -0.321 -21.035 1.00 97.50 93 LYS A CA 1
ATOM 761 C C . LYS A 1 93 ? 1.929 0.657 -21.629 1.00 97.50 93 LYS A C 1
ATOM 763 O O . LYS A 1 93 ? 2.231 1.839 -21.726 1.00 97.50 93 LYS A O 1
ATOM 768 N N . GLU A 1 94 ? 0.722 0.197 -21.956 1.00 97.69 94 GLU A N 1
ATOM 769 C CA . GLU A 1 94 ? -0.321 1.058 -22.535 1.00 97.69 94 GLU A CA 1
ATOM 770 C C . GLU A 1 94 ? -0.797 2.186 -21.603 1.00 97.69 94 GLU A C 1
ATOM 772 O O . GLU A 1 94 ? -1.272 3.208 -22.092 1.00 97.69 94 GLU A O 1
ATOM 777 N N . TYR A 1 95 ? -0.678 2.009 -20.284 1.00 98.06 95 TYR A N 1
ATOM 778 C CA . TYR A 1 95 ? -1.042 3.010 -19.277 1.00 98.06 95 TYR A CA 1
ATOM 779 C C . TYR A 1 95 ? 0.141 3.944 -19.015 1.00 98.06 95 TYR A C 1
ATOM 781 O O . TYR A 1 95 ? -0.010 5.163 -19.013 1.00 98.06 95 TYR A O 1
ATOM 789 N N . ILE A 1 96 ? 1.346 3.374 -18.907 1.00 97.62 96 ILE A N 1
ATOM 790 C CA . ILE A 1 96 ? 2.602 4.118 -18.741 1.00 97.62 96 ILE A CA 1
ATOM 791 C C . ILE A 1 96 ? 2.829 5.085 -19.914 1.00 97.62 96 ILE A C 1
ATOM 793 O O . ILE A 1 96 ? 3.106 6.259 -19.682 1.00 97.62 96 ILE A O 1
ATOM 797 N N . ASP A 1 97 ? 2.634 4.633 -21.157 1.00 97.56 97 ASP A N 1
ATOM 798 C CA . ASP A 1 97 ? 2.772 5.467 -22.362 1.00 97.56 97 ASP A CA 1
ATOM 799 C C . ASP A 1 97 ? 1.759 6.633 -22.398 1.00 97.56 97 ASP A C 1
ATOM 801 O O . ASP A 1 97 ? 2.027 7.669 -23.006 1.00 97.56 97 ASP A O 1
ATOM 805 N N . LYS A 1 98 ? 0.607 6.488 -21.725 1.00 97.94 98 LYS A N 1
ATOM 806 C CA . LYS A 1 98 ? -0.424 7.530 -21.560 1.00 97.94 98 LYS A CA 1
ATOM 807 C C . LYS A 1 98 ? -0.237 8.379 -20.297 1.00 97.94 98 LYS A C 1
ATOM 809 O O . LYS A 1 98 ? -1.049 9.268 -20.049 1.00 97.94 98 LYS A O 1
ATOM 814 N N . ASN A 1 99 ? 0.806 8.126 -19.497 1.00 97.06 99 ASN A N 1
ATOM 815 C CA . ASN A 1 99 ? 1.026 8.746 -18.183 1.00 97.06 99 ASN A CA 1
ATOM 816 C C . ASN A 1 99 ? -0.112 8.450 -17.166 1.00 97.06 99 ASN A C 1
ATOM 818 O O . ASN A 1 99 ? -0.326 9.200 -16.209 1.00 97.06 99 ASN A O 1
ATOM 822 N N . GLU A 1 100 ? -0.843 7.345 -17.361 1.00 97.75 100 GLU A N 1
ATOM 823 C CA . GLU A 1 100 ? -1.930 6.875 -16.497 1.00 97.75 100 GLU A CA 1
ATOM 824 C C . GLU A 1 100 ? -1.371 6.072 -15.311 1.00 97.75 100 GLU A C 1
ATOM 826 O O . GLU A 1 100 ? -0.728 5.034 -15.470 1.00 97.75 100 GLU A O 1
ATOM 831 N N . LYS A 1 101 ? -1.636 6.559 -14.094 1.00 97.69 101 LYS A N 1
ATOM 832 C CA . LYS A 1 101 ? -1.152 5.965 -12.833 1.00 97.69 101 LYS A CA 1
ATOM 833 C C . LYS A 1 101 ? -2.120 4.948 -12.236 1.00 97.69 101 LYS A C 1
ATOM 835 O O . LYS A 1 101 ? -1.737 4.193 -11.346 1.00 97.69 101 LYS A O 1
ATOM 840 N N . SER A 1 102 ? -3.368 4.927 -12.700 1.00 98.50 102 SER A N 1
ATOM 841 C CA . SER A 1 102 ? -4.380 3.984 -12.239 1.00 98.50 102 SER A CA 1
ATOM 842 C C . SER A 1 102 ? -5.375 3.609 -13.331 1.00 98.50 102 SER A C 1
ATOM 844 O O . SER A 1 102 ? -5.693 4.413 -14.204 1.00 98.50 102 SER A O 1
ATOM 846 N N . PHE A 1 103 ? -5.842 2.363 -13.287 1.00 98.50 103 PHE A N 1
ATOM 847 C CA . PHE A 1 103 ? -6.695 1.755 -14.311 1.00 98.50 103 PHE A CA 1
ATOM 848 C C . PHE A 1 103 ? -7.422 0.522 -13.754 1.00 98.50 103 PHE A C 1
ATOM 850 O O . PHE A 1 103 ? -7.026 -0.051 -12.737 1.00 98.50 103 PHE A O 1
ATOM 857 N N . ILE A 1 104 ? -8.495 0.093 -14.422 1.00 98.25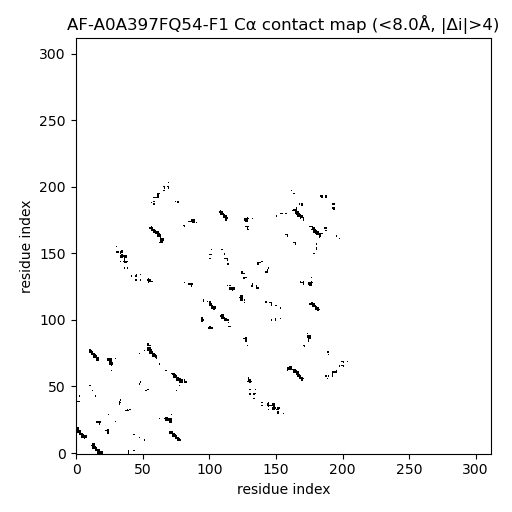 104 ILE A N 1
ATOM 858 C CA . ILE A 1 104 ? -9.244 -1.113 -14.045 1.00 98.25 104 ILE A CA 1
ATOM 859 C C . ILE A 1 104 ? -8.616 -2.337 -14.718 1.00 98.25 104 ILE A C 1
ATOM 861 O O . ILE A 1 104 ? -8.484 -2.402 -15.937 1.00 98.25 104 ILE A O 1
ATOM 865 N N . SER A 1 105 ? -8.243 -3.335 -13.920 1.00 96.19 105 SER A N 1
ATOM 866 C CA . SER A 1 105 ? -7.735 -4.615 -14.419 1.00 96.19 105 SER A CA 1
ATOM 867 C C . SER A 1 105 ? -8.825 -5.458 -15.088 1.00 96.19 105 SER A C 1
ATOM 869 O O . SER A 1 105 ? -10.008 -5.346 -14.774 1.00 96.19 105 SER A O 1
ATOM 871 N N . ARG A 1 106 ? -8.416 -6.439 -15.906 1.00 91.62 106 ARG A N 1
ATOM 872 C CA . ARG A 1 106 ? -9.311 -7.432 -16.544 1.00 91.62 106 ARG A CA 1
ATOM 873 C C . ARG A 1 106 ? -10.203 -8.227 -15.568 1.00 91.62 106 ARG A C 1
ATOM 875 O O . ARG A 1 106 ? -11.112 -8.913 -16.019 1.00 91.62 106 ARG A O 1
ATOM 882 N N . ARG A 1 107 ? -9.934 -8.174 -14.255 1.00 90.81 107 ARG A N 1
ATOM 883 C CA . ARG A 1 107 ? -10.725 -8.821 -13.187 1.00 90.81 107 ARG A CA 1
ATOM 884 C C . ARG A 1 107 ? -11.546 -7.831 -12.342 1.00 90.81 107 ARG A C 1
ATOM 886 O O . ARG A 1 107 ? -12.058 -8.223 -11.304 1.00 90.81 107 ARG A O 1
ATOM 893 N N . GLY A 1 108 ? -11.659 -6.568 -12.757 1.00 95.31 108 GLY A N 1
ATOM 894 C CA . GLY A 1 108 ? -12.492 -5.548 -12.102 1.00 95.31 108 GLY A CA 1
ATOM 895 C C . GLY A 1 108 ? -11.843 -4.799 -10.931 1.00 95.31 108 GLY A C 1
ATOM 896 O O . GLY A 1 108 ? -12.428 -3.840 -10.440 1.00 95.31 108 GLY A O 1
ATOM 897 N N . ALA A 1 109 ? -10.637 -5.182 -10.504 1.00 97.56 109 ALA A N 1
ATOM 898 C CA . ALA A 1 109 ? -9.891 -4.456 -9.476 1.00 97.56 109 ALA A CA 1
ATOM 899 C C . ALA A 1 109 ? -9.264 -3.176 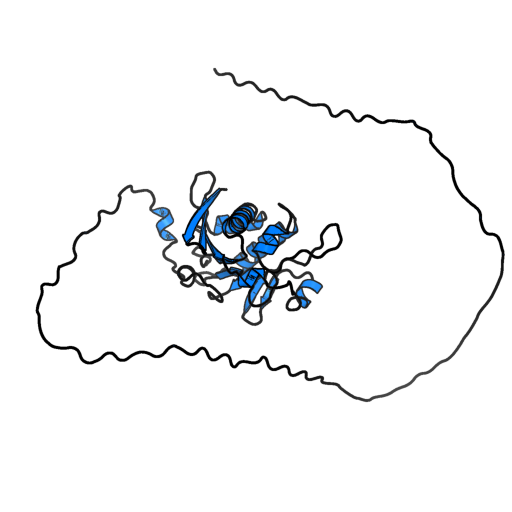-10.036 1.00 97.56 109 ALA A C 1
ATOM 901 O O . ALA A 1 109 ? -8.689 -3.221 -11.131 1.00 97.56 109 ALA A O 1
ATOM 902 N N . THR A 1 110 ? -9.286 -2.090 -9.263 1.00 98.69 110 THR A N 1
ATOM 903 C CA . THR A 1 110 ? -8.511 -0.877 -9.558 1.00 98.69 110 THR A CA 1
ATOM 904 C C . THR A 1 110 ? -7.046 -1.138 -9.219 1.00 98.69 110 THR A C 1
ATOM 906 O O . THR A 1 110 ? -6.729 -1.564 -8.108 1.00 98.69 110 THR A O 1
ATOM 909 N N . LEU A 1 111 ? -6.149 -0.901 -10.174 1.00 98.69 111 LEU A N 1
ATOM 910 C CA . LEU A 1 111 ? -4.701 -0.959 -9.983 1.00 98.69 111 LEU A CA 1
ATOM 911 C C . LEU A 1 111 ? -4.135 0.456 -9.935 1.00 98.69 111 LEU A C 1
ATOM 913 O O . LEU A 1 111 ? -4.596 1.321 -10.677 1.00 98.69 111 LEU A O 1
ATOM 917 N N . ILE A 1 112 ? -3.132 0.674 -9.087 1.00 98.88 112 ILE A N 1
ATOM 918 C CA . ILE A 1 112 ? -2.366 1.918 -8.988 1.00 98.88 112 ILE A CA 1
ATOM 919 C C . ILE A 1 112 ? -0.879 1.573 -9.070 1.00 98.88 112 ILE A C 1
ATOM 921 O O . ILE A 1 112 ? -0.402 0.738 -8.299 1.00 98.88 112 ILE A O 1
ATOM 925 N N . ILE A 1 113 ? -0.155 2.202 -9.994 1.00 98.75 113 ILE A N 1
ATOM 926 C CA . ILE A 1 113 ? 1.256 1.919 -10.284 1.00 98.75 113 ILE A CA 1
ATOM 927 C C . ILE A 1 113 ? 2.112 3.194 -10.183 1.00 98.75 113 ILE A C 1
ATOM 929 O O . ILE A 1 113 ? 1.631 4.282 -10.511 1.00 98.75 113 ILE A O 1
ATOM 933 N N . PRO A 1 114 ? 3.392 3.096 -9.778 1.00 98.12 114 PRO A N 1
ATOM 934 C CA . PRO A 1 114 ? 4.360 4.153 -10.037 1.00 98.12 114 PRO A CA 1
ATOM 935 C C . PRO A 1 114 ? 4.697 4.183 -11.535 1.00 98.12 114 PRO A C 1
ATOM 937 O O . PRO A 1 114 ? 4.678 3.151 -12.207 1.00 98.12 114 PRO A O 1
ATOM 940 N N . LEU A 1 115 ? 5.044 5.347 -12.077 1.00 97.81 115 LEU A N 1
ATOM 941 C CA . LEU A 1 115 ? 5.561 5.443 -13.449 1.00 97.81 115 LEU A CA 1
ATOM 942 C C . LEU A 1 115 ? 7.064 5.117 -13.463 1.00 97.81 115 LEU A C 1
ATOM 944 O O . LEU A 1 115 ? 7.732 5.491 -12.506 1.00 97.81 115 LEU A O 1
ATOM 948 N N . PRO A 1 116 ? 7.633 4.460 -14.489 1.00 96.69 116 PRO A N 1
ATOM 949 C CA . PRO A 1 116 ? 9.071 4.208 -14.527 1.00 96.69 116 PRO A CA 1
ATOM 950 C C . PRO A 1 116 ? 9.868 5.518 -14.479 1.00 96.69 116 PRO A C 1
ATOM 952 O O . PRO A 1 116 ? 9.611 6.442 -15.251 1.00 96.69 116 PRO A O 1
ATOM 955 N N . GLU A 1 117 ? 10.849 5.586 -13.584 1.00 95.19 117 GLU A N 1
ATOM 956 C CA . GLU A 1 117 ? 11.777 6.712 -13.460 1.00 95.19 117 GLU A CA 1
ATOM 957 C C . GLU A 1 117 ? 13.221 6.223 -13.575 1.00 95.19 117 GLU A C 1
ATOM 959 O O . GLU A 1 117 ? 13.521 5.031 -13.452 1.00 95.19 117 GLU A O 1
ATOM 964 N N . LYS A 1 118 ? 14.133 7.171 -13.795 1.00 94.38 118 LYS A N 1
ATOM 965 C CA . LYS A 1 118 ? 15.564 6.911 -13.906 1.00 94.38 118 LYS A CA 1
ATOM 966 C C . LYS A 1 118 ? 16.359 7.656 -12.849 1.00 94.38 118 LYS A C 1
ATOM 968 O O . LYS A 1 118 ? 15.994 8.760 -12.446 1.00 94.38 118 LYS A O 1
ATOM 973 N N . ASN A 1 119 ? 17.473 7.064 -12.433 1.00 90.81 119 ASN A N 1
ATOM 974 C CA . ASN A 1 119 ? 18.445 7.725 -11.573 1.00 90.81 119 ASN A CA 1
ATOM 975 C C . ASN A 1 119 ? 19.276 8.768 -12.356 1.00 90.81 119 ASN A C 1
ATOM 977 O O . ASN A 1 119 ? 19.092 8.990 -13.556 1.00 90.81 119 ASN A O 1
ATOM 981 N N . LYS A 1 120 ? 20.209 9.428 -11.659 1.00 90.44 120 LYS A N 1
ATOM 982 C CA . LYS A 1 120 ? 21.088 10.462 -12.240 1.00 90.44 120 LYS A CA 1
ATOM 983 C C . LYS A 1 120 ? 22.021 9.922 -13.328 1.00 90.44 120 LYS A C 1
ATOM 985 O O . LYS A 1 120 ? 22.450 10.690 -14.183 1.00 90.44 120 LYS A O 1
ATOM 990 N N . ASP A 1 121 ? 22.280 8.621 -13.304 1.00 94.00 121 ASP A N 1
ATOM 991 C CA . ASP A 1 121 ? 23.157 7.895 -14.217 1.00 94.00 121 ASP A CA 1
ATOM 992 C C . ASP A 1 121 ? 22.375 7.294 -15.411 1.00 94.00 121 ASP A C 1
ATOM 994 O O . ASP A 1 121 ? 22.925 6.545 -16.216 1.00 94.00 121 ASP A O 1
ATOM 998 N N . ASN A 1 122 ? 21.096 7.682 -15.576 1.00 93.19 122 ASN A N 1
ATOM 999 C CA . ASN A 1 122 ? 20.176 7.265 -16.647 1.00 93.19 122 ASN A CA 1
ATOM 1000 C C . ASN A 1 122 ? 19.815 5.758 -16.626 1.00 93.19 122 ASN A C 1
ATOM 1002 O O . ASN A 1 122 ? 19.250 5.231 -17.596 1.00 93.19 122 ASN A O 1
ATOM 1006 N N . GLU A 1 123 ? 20.069 5.087 -15.502 1.00 93.50 123 GLU A N 1
ATOM 1007 C CA . GLU A 1 123 ? 19.625 3.724 -15.205 1.00 93.50 123 GLU A CA 1
ATOM 1008 C C . GLU A 1 123 ? 18.179 3.739 -14.694 1.00 93.50 123 GLU A C 1
ATOM 1010 O O . GLU A 1 123 ? 17.754 4.679 -14.021 1.00 93.50 123 GLU A O 1
ATOM 1015 N N . GLU A 1 124 ? 17.406 2.704 -15.014 1.00 94.44 124 GLU A N 1
ATOM 1016 C CA . GLU A 1 124 ? 16.021 2.571 -14.555 1.00 94.44 124 GLU A CA 1
ATOM 1017 C C . GLU A 1 124 ? 15.952 2.153 -13.079 1.00 94.44 124 GLU A C 1
ATOM 1019 O O . GLU A 1 124 ? 16.692 1.274 -12.636 1.00 94.44 124 GLU A O 1
ATOM 1024 N N . LEU A 1 125 ? 15.046 2.768 -12.315 1.00 95.94 125 LEU A N 1
ATOM 1025 C CA . LEU A 1 125 ? 14.806 2.397 -10.922 1.00 95.94 125 LEU A CA 1
ATOM 1026 C C . LEU A 1 125 ? 13.981 1.099 -10.833 1.00 95.94 125 LEU A C 1
ATOM 1028 O O . LEU A 1 125 ? 12.969 0.936 -11.517 1.00 95.94 125 LEU A O 1
ATOM 1032 N N . ASP A 1 126 ? 14.403 0.171 -9.965 1.00 96.44 126 ASP A N 1
ATOM 1033 C CA . ASP A 1 126 ? 13.697 -1.098 -9.747 1.00 96.44 126 ASP A CA 1
ATOM 1034 C C . ASP A 1 126 ? 12.487 -0.910 -8.818 1.00 96.44 126 ASP A C 1
ATOM 1036 O O . ASP A 1 126 ? 12.622 -0.698 -7.609 1.00 96.44 126 ASP A O 1
ATOM 1040 N N . TYR A 1 127 ? 11.296 -1.042 -9.394 1.00 97.56 127 TYR A N 1
ATOM 1041 C CA . TYR A 1 127 ? 9.991 -1.016 -8.743 1.00 97.56 127 TYR A CA 1
ATOM 1042 C C . TYR A 1 127 ? 9.268 -2.368 -8.853 1.00 97.56 127 TYR A C 1
ATOM 1044 O O . TYR A 1 127 ? 8.044 -2.415 -8.752 1.00 97.56 127 TYR A O 1
ATOM 1052 N N . LYS A 1 128 ? 9.978 -3.494 -9.036 1.00 97.88 128 LYS A N 1
ATOM 1053 C CA . LYS A 1 128 ? 9.376 -4.833 -9.230 1.00 97.88 128 LYS A CA 1
ATOM 1054 C C . LYS A 1 128 ? 8.377 -5.281 -8.153 1.00 97.88 128 LYS A C 1
ATOM 1056 O O . LYS A 1 128 ? 7.531 -6.134 -8.411 1.00 97.88 128 LYS A O 1
ATOM 1061 N N . ASN A 1 129 ? 8.481 -4.738 -6.941 1.00 98.38 129 ASN A N 1
ATOM 1062 C CA . ASN A 1 129 ? 7.556 -4.945 -5.826 1.00 98.38 129 ASN A CA 1
ATOM 1063 C C . ASN A 1 129 ? 7.613 -3.746 -4.849 1.00 98.38 129 ASN A C 1
ATOM 1065 O O . ASN A 1 129 ? 8.434 -2.841 -5.018 1.00 98.38 129 ASN A O 1
ATOM 1069 N N . LEU A 1 130 ? 6.756 -3.740 -3.817 1.00 98.56 130 LEU A N 1
ATOM 1070 C CA . LEU A 1 130 ? 6.673 -2.623 -2.863 1.00 98.56 130 LEU A CA 1
ATOM 1071 C C . LEU A 1 130 ? 7.969 -2.414 -2.064 1.00 98.56 130 LEU A C 1
ATOM 1073 O O . LEU A 1 130 ? 8.381 -1.274 -1.873 1.00 98.56 130 LEU A O 1
ATOM 1077 N N . ALA A 1 131 ? 8.638 -3.488 -1.641 1.00 98.31 131 ALA A N 1
ATOM 1078 C CA . ALA A 1 131 ? 9.889 -3.382 -0.895 1.00 98.31 131 ALA A CA 1
ATOM 1079 C C . ALA A 1 131 ? 11.007 -2.755 -1.749 1.00 98.31 131 ALA A C 1
ATOM 1081 O O . ALA A 1 131 ? 11.683 -1.847 -1.262 1.00 98.31 131 ALA A O 1
ATOM 1082 N N . SER A 1 132 ? 11.141 -3.161 -3.022 1.00 97.94 132 SER A N 1
ATOM 1083 C CA . SER A 1 132 ? 12.067 -2.539 -3.987 1.00 97.94 132 SER A CA 1
ATOM 1084 C C . SER A 1 132 ? 11.756 -1.054 -4.198 1.00 97.94 132 SER A C 1
ATOM 1086 O O . SER A 1 132 ? 12.656 -0.225 -4.096 1.00 97.94 132 SER A O 1
ATOM 1088 N N . PHE A 1 133 ? 10.486 -0.686 -4.406 1.00 98.12 133 PHE A N 1
ATOM 1089 C CA . PHE A 1 133 ? 10.079 0.719 -4.541 1.00 98.12 133 PHE A CA 1
ATOM 1090 C C . PHE A 1 133 ? 10.483 1.549 -3.311 1.00 98.12 133 PHE A C 1
ATOM 1092 O O . PHE A 1 133 ? 11.148 2.571 -3.443 1.00 98.12 133 PHE A O 1
ATOM 1099 N N . ILE A 1 134 ? 10.165 1.072 -2.104 1.00 97.81 134 ILE A N 1
ATOM 1100 C CA . ILE A 1 134 ? 10.486 1.752 -0.837 1.00 97.81 134 ILE A CA 1
ATOM 1101 C C . ILE A 1 134 ? 12.000 1.840 -0.570 1.00 97.81 134 ILE A C 1
ATOM 1103 O O . ILE A 1 134 ? 12.446 2.742 0.141 1.00 97.81 134 ILE A O 1
ATOM 1107 N N . GLN A 1 135 ? 12.791 0.921 -1.129 1.00 96.69 135 GLN A N 1
ATOM 1108 C CA . GLN A 1 135 ? 14.252 0.929 -1.040 1.00 96.69 135 GLN A CA 1
ATOM 1109 C C . GLN A 1 135 ? 14.906 1.885 -2.051 1.00 96.69 135 GLN A C 1
ATOM 1111 O O . GLN A 1 135 ? 15.897 2.531 -1.714 1.00 96.69 135 GLN A O 1
ATOM 1116 N N . ASN A 1 136 ? 14.381 1.956 -3.276 1.00 95.62 136 ASN A N 1
ATOM 1117 C CA . ASN A 1 136 ? 15.035 2.626 -4.404 1.00 95.62 136 ASN A CA 1
ATOM 1118 C C . ASN A 1 136 ? 14.541 4.062 -4.643 1.00 95.62 136 ASN A C 1
ATOM 1120 O O . ASN A 1 136 ? 15.232 4.849 -5.289 1.00 95.62 136 ASN A O 1
ATOM 1124 N N . VAL A 1 137 ? 13.359 4.420 -4.134 1.00 93.25 137 VAL A N 1
ATOM 1125 C CA . VAL A 1 137 ? 12.793 5.769 -4.256 1.00 93.25 137 VAL A CA 1
ATOM 1126 C C . VAL A 1 137 ? 13.305 6.681 -3.130 1.00 93.25 137 VAL A C 1
ATOM 1128 O O . VAL A 1 137 ? 13.137 6.343 -1.956 1.00 93.25 137 VAL A O 1
ATOM 1131 N N . PRO A 1 138 ? 13.883 7.860 -3.442 1.00 88.56 138 PRO A N 1
ATOM 1132 C CA . PRO A 1 138 ? 14.353 8.794 -2.423 1.00 88.56 138 PRO A CA 1
ATOM 1133 C C . PRO A 1 138 ? 13.243 9.318 -1.502 1.00 88.56 138 PRO A C 1
ATOM 1135 O O . PRO A 1 138 ? 12.128 9.623 -1.940 1.00 88.56 138 PRO A O 1
ATOM 1138 N N . ASP A 1 139 ? 13.600 9.503 -0.231 1.00 86.06 139 ASP A N 1
ATOM 1139 C CA . ASP A 1 139 ? 12.771 10.090 0.821 1.00 86.06 139 ASP A CA 1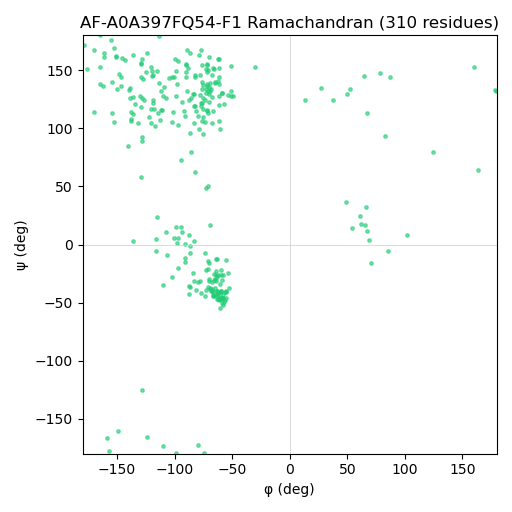
ATOM 1140 C C . ASP A 1 139 ? 12.119 11.410 0.395 1.00 86.06 139 ASP A C 1
ATOM 1142 O O . ASP A 1 139 ? 12.801 12.361 0.013 1.00 86.06 139 ASP A O 1
ATOM 1146 N N . ASN A 1 140 ? 10.795 11.502 0.558 1.00 83.75 140 ASN A N 1
ATOM 1147 C CA . ASN A 1 140 ? 9.989 12.685 0.228 1.00 83.75 140 ASN A CA 1
ATOM 1148 C C . ASN A 1 140 ? 10.003 13.078 -1.266 1.00 83.75 140 ASN A C 1
ATOM 1150 O O . ASN A 1 140 ? 9.638 14.211 -1.595 1.00 83.75 140 ASN A O 1
ATOM 1154 N N . SER A 1 141 ? 10.397 12.175 -2.170 1.00 92.25 141 SER A N 1
ATOM 1155 C CA . SER A 1 141 ? 10.285 12.391 -3.618 1.00 92.25 141 SER A CA 1
ATOM 1156 C C . SER A 1 141 ? 8.832 12.581 -4.068 1.00 92.25 141 SER A C 1
ATOM 1158 O O . SER A 1 141 ? 7.893 12.038 -3.478 1.00 92.25 141 SER A O 1
ATOM 1160 N N . GLU A 1 142 ? 8.637 13.325 -5.159 1.00 95.06 142 GLU A N 1
ATOM 1161 C CA . GLU A 1 142 ? 7.307 13.515 -5.753 1.00 95.06 142 GLU A CA 1
ATOM 1162 C C . GLU A 1 142 ? 6.701 12.205 -6.263 1.00 95.06 142 GLU A C 1
ATOM 1164 O O . GLU A 1 142 ? 5.485 12.046 -6.219 1.00 95.06 142 GLU A O 1
ATOM 1169 N N . GLN A 1 143 ? 7.528 11.239 -6.659 1.00 95.31 143 GLN A N 1
ATOM 1170 C CA . GLN A 1 143 ? 7.102 9.901 -7.059 1.00 95.31 143 GLN A CA 1
ATOM 1171 C C . GLN A 1 143 ? 6.440 9.127 -5.907 1.00 95.31 143 GLN A C 1
ATOM 1173 O O . GLN A 1 143 ? 5.344 8.585 -6.062 1.00 95.31 143 GLN A O 1
ATOM 1178 N N . GLN A 1 144 ? 7.061 9.127 -4.720 1.00 95.81 144 GLN A N 1
ATOM 1179 C CA . GLN A 1 144 ? 6.491 8.529 -3.508 1.00 95.81 144 GLN A CA 1
ATOM 1180 C C . GLN A 1 144 ? 5.163 9.203 -3.131 1.00 95.81 144 GLN A C 1
ATOM 1182 O O . GLN A 1 144 ? 4.171 8.520 -2.874 1.00 95.81 144 GLN A O 1
ATOM 1187 N N . LYS A 1 145 ? 5.127 10.545 -3.131 1.00 97.50 145 LYS A N 1
ATOM 1188 C CA . LYS A 1 145 ? 3.912 11.314 -2.808 1.00 97.50 145 LYS A CA 1
ATOM 1189 C C . LYS A 1 145 ? 2.791 11.030 -3.802 1.00 97.50 145 LYS A C 1
ATOM 1191 O O . LYS A 1 145 ? 1.675 10.742 -3.386 1.00 97.50 145 LYS A O 1
ATOM 1196 N N . THR A 1 146 ? 3.115 11.060 -5.093 1.00 97.38 146 THR A N 1
ATOM 1197 C CA . THR A 1 146 ? 2.205 10.793 -6.212 1.00 97.38 146 THR A CA 1
ATOM 1198 C C . THR A 1 146 ? 1.545 9.427 -6.079 1.00 97.38 146 THR A C 1
ATOM 1200 O O . THR A 1 146 ? 0.327 9.336 -6.217 1.00 97.38 146 THR A O 1
ATOM 1203 N N . LEU A 1 147 ? 2.322 8.375 -5.788 1.00 98.56 147 LEU A N 1
ATOM 1204 C CA . LEU A 1 147 ? 1.777 7.031 -5.602 1.00 98.56 147 LEU A CA 1
ATOM 1205 C C . LEU A 1 147 ? 0.751 7.012 -4.461 1.00 98.56 147 LEU A C 1
ATOM 1207 O O . LEU A 1 147 ? -0.369 6.541 -4.646 1.00 98.56 147 LEU A O 1
ATOM 1211 N N . TRP A 1 148 ? 1.106 7.555 -3.294 1.00 98.62 148 TRP A N 1
ATOM 1212 C CA . TRP A 1 148 ? 0.226 7.524 -2.125 1.00 98.62 148 TRP A CA 1
ATOM 1213 C C . TRP A 1 148 ? -1.010 8.413 -2.267 1.00 98.62 148 TRP A C 1
ATOM 1215 O O . TRP A 1 148 ? -2.101 7.996 -1.882 1.00 98.62 148 TRP A O 1
ATOM 1225 N N . GLN A 1 149 ? -0.880 9.580 -2.894 1.00 98.75 149 GLN A N 1
ATOM 1226 C CA . GLN A 1 149 ? -2.010 10.448 -3.225 1.00 98.75 149 GLN A CA 1
ATOM 1227 C C . GLN A 1 149 ? -2.990 9.772 -4.186 1.00 98.75 149 GLN A C 1
ATOM 1229 O O . GLN A 1 149 ? -4.201 9.851 -3.982 1.00 98.75 149 GLN A O 1
ATOM 1234 N N . GLU A 1 150 ? -2.481 9.063 -5.195 1.00 98.81 150 GLU A N 1
ATOM 1235 C CA . GLU A 1 150 ? -3.312 8.330 -6.148 1.00 98.81 150 GLU A CA 1
ATOM 1236 C C . GLU A 1 150 ? -4.000 7.119 -5.496 1.00 98.81 150 GLU A C 1
ATOM 1238 O O . GLU A 1 150 ? -5.180 6.881 -5.752 1.00 98.81 150 GLU A O 1
ATOM 1243 N N . VAL A 1 151 ? -3.317 6.407 -4.588 1.00 98.88 151 VAL A N 1
ATOM 1244 C CA . VAL A 1 151 ? -3.932 5.352 -3.760 1.00 98.88 151 VAL A CA 1
ATOM 1245 C C . VAL A 1 151 ? -5.058 5.918 -2.890 1.00 98.88 151 VAL A C 1
ATOM 1247 O O . VAL A 1 151 ? -6.142 5.340 -2.878 1.00 98.88 151 VAL A O 1
ATOM 1250 N N . ALA A 1 152 ? -4.852 7.054 -2.213 1.00 98.81 152 ALA A N 1
ATOM 1251 C CA . ALA A 1 152 ? -5.903 7.717 -1.433 1.00 98.81 152 ALA A CA 1
ATOM 1252 C C . ALA A 1 152 ? -7.114 8.076 -2.304 1.00 98.81 152 ALA A C 1
ATOM 1254 O O . ALA A 1 152 ? -8.239 7.687 -1.992 1.00 98.81 152 ALA A O 1
ATOM 1255 N N . ARG A 1 153 ? -6.871 8.772 -3.422 1.00 98.75 153 ARG A N 1
ATOM 1256 C CA . ARG A 1 153 ? -7.915 9.217 -4.352 1.00 98.75 153 ARG A CA 1
ATOM 1257 C C . ARG A 1 153 ? -8.720 8.039 -4.894 1.00 98.75 153 ARG A C 1
ATOM 1259 O O . ARG A 1 153 ? -9.950 8.104 -4.940 1.00 98.75 153 ARG A O 1
ATOM 1266 N N . GLN A 1 154 ? -8.042 6.970 -5.311 1.00 98.81 154 GLN A N 1
ATOM 1267 C CA . GLN A 1 154 ? -8.711 5.789 -5.843 1.00 98.81 154 GLN A CA 1
ATOM 1268 C C . GLN A 1 154 ? -9.452 5.011 -4.757 1.00 98.81 154 GLN A C 1
ATOM 1270 O O . GLN A 1 154 ? -10.559 4.548 -5.025 1.00 98.81 154 GLN A O 1
ATOM 1275 N N . LEU A 1 155 ? -8.919 4.922 -3.534 1.00 98.56 155 LEU A N 1
ATOM 1276 C CA . LEU A 1 155 ? -9.622 4.290 -2.419 1.00 98.56 155 LEU A CA 1
ATOM 1277 C C . LEU A 1 155 ? -10.931 5.021 -2.127 1.00 98.56 155 LEU A C 1
ATOM 1279 O O . LEU A 1 155 ? -11.982 4.400 -2.230 1.00 98.56 155 LEU A O 1
ATOM 1283 N N . GLU A 1 156 ? -10.896 6.336 -1.897 1.00 98.19 156 GLU A N 1
ATOM 1284 C CA . GLU A 1 156 ? -12.104 7.139 -1.651 1.00 98.19 156 GLU A CA 1
ATOM 1285 C C . GLU A 1 156 ? -13.136 7.036 -2.779 1.00 98.19 156 GLU A C 1
ATOM 1287 O O . GLU A 1 156 ? -14.328 6.904 -2.510 1.00 98.19 156 GLU A O 1
ATOM 1292 N N . THR A 1 157 ? -12.684 7.036 -4.038 1.00 98.00 157 THR A N 1
ATOM 1293 C CA . THR A 1 157 ? -13.560 6.878 -5.215 1.00 98.00 157 THR A CA 1
ATOM 1294 C C . THR A 1 157 ? -14.229 5.497 -5.256 1.00 98.00 157 THR A C 1
ATOM 1296 O O . THR A 1 157 ? -15.336 5.364 -5.770 1.00 98.00 157 THR A O 1
ATOM 1299 N N . ASN A 1 158 ? -13.575 4.466 -4.712 1.00 97.56 158 ASN A N 1
ATOM 1300 C CA . ASN A 1 158 ? -14.076 3.093 -4.681 1.00 97.56 158 ASN A CA 1
ATOM 1301 C C . ASN A 1 158 ? -14.892 2.760 -3.415 1.00 97.56 158 ASN A C 1
ATOM 1303 O O . ASN A 1 158 ? -15.509 1.693 -3.396 1.00 97.56 158 ASN A O 1
ATOM 1307 N N . LEU A 1 159 ? -14.894 3.607 -2.375 1.00 97.38 159 LEU A N 1
ATOM 1308 C CA . LEU A 1 159 ? -15.614 3.346 -1.124 1.00 97.38 159 LEU A CA 1
ATOM 1309 C C . LEU A 1 159 ? -17.136 3.502 -1.286 1.00 97.38 159 LEU A C 1
ATOM 1311 O O . LEU A 1 159 ? -17.662 4.522 -1.740 1.00 97.38 159 LEU A O 1
ATOM 1315 N N . GLU A 1 160 ? -17.855 2.491 -0.818 1.00 94.81 160 GLU A N 1
ATOM 1316 C CA . GLU A 1 160 ? -19.313 2.385 -0.825 1.00 94.81 160 GLU A CA 1
ATOM 1317 C C . GLU A 1 160 ? -19.799 2.016 0.587 1.00 94.81 160 GLU A C 1
ATOM 1319 O O . GLU A 1 160 ? -19.043 1.466 1.394 1.00 94.81 160 GLU A O 1
ATOM 1324 N N . ASP A 1 161 ? -21.054 2.337 0.892 1.00 93.38 161 ASP A N 1
ATOM 1325 C CA . ASP A 1 161 ? -21.700 1.946 2.148 1.00 93.38 161 ASP A CA 1
ATOM 1326 C C . ASP A 1 161 ? -21.985 0.433 2.105 1.00 93.38 161 ASP A C 1
ATOM 1328 O O . ASP A 1 161 ? -22.398 -0.093 1.065 1.00 93.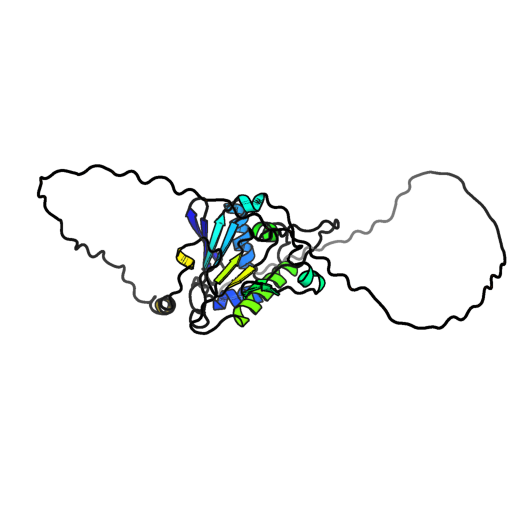38 161 ASP A O 1
ATOM 1332 N N . LYS A 1 162 ? -21.712 -0.285 3.199 1.00 89.81 162 LYS A N 1
ATOM 1333 C CA . LYS A 1 162 ? -21.882 -1.748 3.372 1.00 89.81 162 LYS A CA 1
ATOM 1334 C C . LYS A 1 162 ? -21.200 -2.644 2.329 1.00 89.81 162 LYS A C 1
ATOM 1336 O O . LYS A 1 162 ? -21.486 -3.833 2.224 1.00 89.81 162 LYS A O 1
ATOM 1341 N N . ASN A 1 163 ? -20.293 -2.077 1.538 1.00 94.62 163 ASN A N 1
ATOM 1342 C CA . ASN A 1 163 ? -19.632 -2.742 0.420 1.00 94.62 163 ASN A CA 1
ATOM 1343 C C . ASN A 1 163 ? -18.113 -2.567 0.569 1.00 94.62 163 ASN A C 1
ATOM 1345 O O . ASN A 1 163 ? -17.558 -1.584 0.065 1.00 94.62 163 ASN A O 1
ATOM 1349 N N . PRO A 1 164 ? -17.430 -3.487 1.274 1.00 96.94 164 PRO A N 1
ATOM 1350 C CA . PRO A 1 164 ? -16.016 -3.348 1.595 1.00 96.94 164 PRO A CA 1
ATOM 1351 C C . PRO A 1 164 ? -15.102 -3.309 0.364 1.00 96.94 164 PRO A C 1
ATOM 1353 O O . PRO A 1 164 ? -15.441 -3.745 -0.743 1.00 96.94 164 PRO A O 1
ATOM 1356 N N . ARG A 1 165 ? -13.904 -2.777 0.588 1.00 98.19 165 ARG A N 1
ATOM 1357 C CA . ARG A 1 165 ? -12.762 -2.790 -0.321 1.00 98.19 165 ARG A CA 1
ATOM 1358 C C . ARG A 1 165 ? -11.538 -3.328 0.393 1.00 98.19 165 ARG A C 1
ATOM 1360 O O . ARG A 1 165 ? -11.304 -3.018 1.558 1.00 98.19 165 ARG A O 1
ATOM 1367 N N . TRP A 1 166 ? -10.746 -4.089 -0.348 1.00 98.62 166 TRP A N 1
ATOM 1368 C CA . TRP A 1 166 ? -9.479 -4.653 0.097 1.00 98.62 166 TRP A CA 1
ATOM 1369 C C . TRP A 1 166 ? -8.324 -3.921 -0.584 1.00 98.62 166 TRP A C 1
ATOM 1371 O O . TRP A 1 166 ? -8.305 -3.819 -1.812 1.00 98.62 166 TRP A O 1
ATOM 1381 N N . LEU A 1 167 ? -7.386 -3.405 0.215 1.00 98.81 167 LEU A N 1
ATOM 1382 C CA . LEU A 1 167 ? -6.216 -2.641 -0.223 1.00 98.81 167 LEU A CA 1
ATOM 1383 C C . LEU A 1 167 ? -4.935 -3.454 0.019 1.00 98.81 167 LEU A C 1
ATOM 1385 O O . LEU A 1 167 ? -4.582 -3.728 1.168 1.00 98.81 167 LEU A O 1
ATOM 1389 N N . SER A 1 168 ? -4.225 -3.828 -1.048 1.00 98.75 168 SER A N 1
ATOM 1390 C CA . SER A 1 168 ? -3.023 -4.668 -0.932 1.00 98.75 168 SER A CA 1
ATOM 1391 C C . SER A 1 168 ? -1.993 -4.478 -2.050 1.00 98.75 168 SER A C 1
ATOM 1393 O O . SER A 1 168 ? -2.259 -3.859 -3.077 1.00 98.75 168 SER A O 1
ATOM 1395 N N . ALA A 1 169 ? -0.799 -5.046 -1.870 1.00 98.56 169 ALA A N 1
ATOM 1396 C CA . ALA A 1 169 ? 0.213 -5.218 -2.909 1.00 98.56 169 ALA A CA 1
ATOM 1397 C C . ALA A 1 169 ? 0.848 -6.618 -2.791 1.00 98.56 169 ALA A C 1
ATOM 1399 O O . ALA A 1 169 ? 1.523 -6.920 -1.808 1.00 98.56 169 ALA A O 1
ATOM 1400 N N . HIS A 1 170 ? 0.630 -7.473 -3.800 1.00 97.25 170 HIS A N 1
ATOM 1401 C CA . HIS A 1 170 ? 1.047 -8.888 -3.793 1.00 97.25 170 HIS A CA 1
ATOM 1402 C C . HIS A 1 170 ? 2.202 -9.202 -4.770 1.00 97.25 170 HIS A C 1
ATOM 1404 O O . HIS A 1 170 ? 3.058 -10.031 -4.478 1.00 97.25 170 HIS A O 1
ATOM 1410 N N . GLY A 1 171 ? 2.268 -8.550 -5.938 1.00 93.19 171 GLY A N 1
ATOM 1411 C CA . GLY A 1 171 ? 3.455 -8.542 -6.817 1.00 93.19 171 GLY A CA 1
ATOM 1412 C C . GLY A 1 171 ? 3.830 -9.833 -7.573 1.00 93.19 171 GLY A C 1
ATOM 1413 O O . GLY A 1 171 ? 4.592 -9.752 -8.528 1.00 93.19 171 GLY A O 1
ATOM 1414 N N . LEU A 1 172 ? 3.307 -11.019 -7.225 1.00 93.50 172 LEU A N 1
ATOM 1415 C CA . LEU A 1 172 ? 3.718 -12.273 -7.897 1.00 93.50 172 LEU A CA 1
ATOM 1416 C C . LEU A 1 172 ? 3.189 -12.459 -9.333 1.00 93.50 172 LEU A C 1
ATOM 1418 O O . LEU A 1 172 ? 3.751 -13.261 -10.071 1.00 93.50 172 LEU A O 1
ATOM 1422 N N . GLY A 1 173 ? 2.103 -11.782 -9.723 1.00 92.69 173 GLY A N 1
ATOM 1423 C CA . GLY A 1 173 ? 1.477 -11.970 -11.044 1.00 92.69 173 GLY A CA 1
ATOM 1424 C C . GLY A 1 173 ? 2.080 -11.109 -12.160 1.00 92.69 173 GLY A C 1
ATOM 1425 O O . GLY A 1 173 ? 2.193 -11.561 -13.294 1.00 92.69 173 GLY A O 1
ATOM 1426 N N . VAL A 1 174 ? 2.478 -9.879 -11.829 1.00 95.94 174 VAL A N 1
ATOM 1427 C CA . VAL A 1 174 ? 3.211 -8.953 -12.704 1.00 95.94 174 VAL A CA 1
ATOM 1428 C C . VAL A 1 174 ? 4.336 -8.369 -11.849 1.00 95.94 174 VAL A C 1
ATOM 1430 O O . VAL A 1 174 ? 4.017 -7.770 -10.818 1.00 95.94 174 VAL A O 1
ATOM 1433 N N . PRO A 1 175 ? 5.620 -8.538 -12.221 1.00 96.94 175 PRO A N 1
ATOM 1434 C CA . PRO A 1 175 ? 6.763 -8.120 -11.412 1.00 96.94 175 PRO A CA 1
ATOM 1435 C C . PRO A 1 175 ? 7.048 -6.623 -11.606 1.00 96.94 175 PRO A C 1
ATOM 1437 O O . PRO A 1 175 ? 8.088 -6.205 -12.115 1.00 96.94 175 PRO A O 1
ATOM 1440 N N . TYR A 1 176 ? 6.061 -5.820 -11.228 1.00 98.38 176 TYR A N 1
ATOM 1441 C CA . TYR A 1 176 ? 6.097 -4.370 -11.137 1.00 98.38 176 TYR A CA 1
ATOM 1442 C C . TYR A 1 176 ? 5.059 -3.937 -10.104 1.00 98.38 176 TYR A C 1
ATOM 1444 O O . TYR A 1 176 ? 3.972 -4.523 -10.043 1.00 98.38 176 TYR A O 1
ATOM 1452 N N . LEU A 1 177 ? 5.380 -2.945 -9.274 1.00 98.62 177 LEU A N 1
ATOM 1453 C CA . LEU A 1 177 ? 4.522 -2.508 -8.181 1.00 98.62 177 LEU A CA 1
ATOM 1454 C C . LEU A 1 177 ? 3.148 -2.095 -8.711 1.00 98.62 177 LEU A C 1
ATOM 1456 O O . LEU A 1 177 ? 3.012 -1.172 -9.507 1.00 98.62 177 LEU A O 1
ATOM 1460 N N . HIS A 1 178 ? 2.125 -2.779 -8.213 1.00 98.31 178 HIS A N 1
ATOM 1461 C CA . HIS A 1 178 ? 0.734 -2.413 -8.386 1.00 98.31 178 HIS A CA 1
ATOM 1462 C C . HIS A 1 178 ? 0.023 -2.565 -7.041 1.00 98.31 178 HIS A C 1
ATOM 1464 O O . HIS A 1 178 ? -0.125 -3.675 -6.521 1.00 98.31 178 HIS A O 1
ATOM 1470 N N . VAL A 1 179 ? -0.401 -1.440 -6.470 1.00 98.75 179 VAL A N 1
ATOM 1471 C CA . VAL A 1 179 ? -1.360 -1.433 -5.365 1.00 98.75 179 VAL A CA 1
ATOM 1472 C C . VAL A 1 179 ? -2.724 -1.787 -5.952 1.00 98.75 179 VAL A C 1
ATOM 1474 O O . VAL A 1 179 ? -3.099 -1.294 -7.015 1.00 98.75 179 VAL A O 1
ATOM 1477 N N . ARG A 1 180 ? -3.444 -2.687 -5.290 1.00 98.44 180 ARG A N 1
ATOM 1478 C CA . ARG A 1 180 ? -4.753 -3.195 -5.694 1.00 98.44 180 ARG A CA 1
ATOM 1479 C C . ARG A 1 180 ? -5.816 -2.651 -4.756 1.00 98.44 180 ARG A C 1
ATOM 1481 O O . ARG A 1 180 ? -5.633 -2.706 -3.544 1.00 98.44 180 ARG A O 1
ATOM 1488 N N . ILE A 1 181 ? -6.929 -2.204 -5.325 1.00 98.75 181 ILE A N 1
ATOM 1489 C CA . ILE A 1 181 ? -8.193 -1.998 -4.620 1.00 98.75 181 ILE A CA 1
ATOM 1490 C C . ILE A 1 181 ? -9.208 -2.936 -5.264 1.00 98.75 181 ILE A C 1
ATOM 1492 O O . ILE A 1 181 ? -9.499 -2.830 -6.458 1.00 98.75 181 ILE A O 1
ATOM 1496 N N . ASP A 1 182 ? -9.706 -3.882 -4.480 1.00 98.25 182 ASP A N 1
ATOM 1497 C CA . ASP A 1 182 ? -10.508 -5.004 -4.965 1.00 98.25 182 ASP A CA 1
ATOM 1498 C C . ASP A 1 182 ? -11.817 -5.125 -4.159 1.00 98.25 182 ASP A C 1
ATOM 1500 O O . ASP A 1 182 ? -11.903 -4.656 -3.020 1.00 98.25 182 ASP A O 1
ATOM 1504 N N . LYS A 1 183 ? -12.858 -5.724 -4.754 1.00 97.38 183 LYS A N 1
ATOM 1505 C CA . LYS A 1 183 ? -14.175 -5.932 -4.104 1.00 97.38 183 LYS A CA 1
ATOM 1506 C C . LYS A 1 183 ? -14.236 -7.226 -3.285 1.00 97.38 183 LYS A C 1
ATOM 1508 O O . LYS A 1 183 ? -15.276 -7.549 -2.720 1.00 97.38 183 LYS A O 1
ATOM 1513 N N . GLN A 1 184 ? -13.146 -7.986 -3.280 1.00 97.00 184 GLN A N 1
ATOM 1514 C CA . GLN A 1 184 ? -12.957 -9.255 -2.583 1.00 97.00 184 GLN A CA 1
ATOM 1515 C C . GLN A 1 184 ? -11.488 -9.351 -2.124 1.00 97.00 184 GLN A C 1
ATOM 1517 O O . GLN A 1 184 ? -10.635 -8.689 -2.721 1.00 97.00 184 GLN A O 1
ATOM 1522 N N . PRO A 1 185 ? -11.140 -10.204 -1.142 1.00 96.94 185 PRO A N 1
ATOM 1523 C CA . PRO A 1 185 ? -9.763 -10.419 -0.672 1.00 96.94 185 PRO A CA 1
ATOM 1524 C C . PRO A 1 185 ? -8.887 -11.209 -1.673 1.00 96.94 185 PRO A C 1
ATOM 1526 O O . PRO A 1 185 ? -8.223 -12.192 -1.327 1.00 96.94 185 PRO A O 1
ATOM 1529 N N . ILE A 1 186 ? -8.882 -10.824 -2.953 1.00 93.94 186 ILE A N 1
ATOM 1530 C CA . ILE A 1 186 ? -8.128 -11.527 -3.996 1.00 93.94 186 ILE A CA 1
ATOM 1531 C C . ILE A 1 186 ? -6.624 -11.360 -3.736 1.00 93.94 186 ILE A C 1
ATOM 1533 O O . ILE A 1 186 ? -6.116 -10.248 -3.604 1.00 93.94 186 ILE A O 1
ATOM 1537 N N . TYR A 1 187 ? -5.913 -12.490 -3.689 1.00 94.00 187 TYR A N 1
ATOM 1538 C CA . TYR A 1 187 ? -4.486 -12.605 -3.348 1.00 94.00 187 TYR A CA 1
ATOM 1539 C C . TYR A 1 187 ? -4.106 -12.258 -1.899 1.00 94.00 187 TYR A C 1
ATOM 1541 O O . TYR A 1 187 ? -2.917 -12.180 -1.601 1.00 94.00 187 TYR A O 1
ATOM 1549 N N . TYR A 1 188 ? -5.070 -12.117 -0.984 1.00 97.75 188 TYR A N 1
ATOM 1550 C CA . TYR A 1 188 ? -4.747 -12.002 0.438 1.00 97.75 188 TYR A CA 1
ATOM 1551 C C . TYR A 1 188 ? -4.188 -13.317 0.987 1.00 97.75 188 TYR A C 1
ATOM 1553 O O . TYR A 1 188 ? -4.751 -14.400 0.777 1.00 97.75 188 TYR A O 1
ATOM 1561 N N . SER A 1 189 ? -3.102 -13.211 1.741 1.00 97.06 189 SER A N 1
ATOM 1562 C CA . SER A 1 189 ? -2.458 -14.309 2.456 1.00 97.06 189 SER A CA 1
ATOM 1563 C C . SER A 1 189 ? -2.794 -14.296 3.947 1.00 97.06 189 SER A C 1
ATOM 1565 O O . SER A 1 189 ? -2.846 -15.364 4.555 1.00 97.06 189 SER A O 1
ATOM 1567 N N . TRP A 1 190 ? -3.088 -13.131 4.532 1.00 97.44 190 TRP A N 1
ATOM 1568 C CA . TRP A 1 190 ? -3.538 -13.016 5.917 1.00 97.44 190 TRP A CA 1
ATOM 1569 C C . TRP A 1 190 ? -5.000 -13.440 6.051 1.00 97.44 190 TRP A C 1
ATOM 1571 O O . TRP A 1 190 ? -5.869 -12.869 5.397 1.00 97.44 190 TRP A O 1
ATOM 1581 N N . SER A 1 191 ? -5.294 -14.444 6.881 1.00 95.75 191 SER A N 1
ATOM 1582 C CA . SER A 1 191 ? -6.663 -14.951 7.062 1.00 95.75 191 SER A CA 1
ATOM 1583 C C . SER A 1 191 ? -7.577 -13.954 7.773 1.00 95.75 191 SER A C 1
ATOM 1585 O O . SER A 1 191 ? -8.715 -13.790 7.349 1.00 95.75 191 SER A O 1
ATOM 1587 N N . GLU A 1 192 ? -7.076 -13.250 8.794 1.00 94.88 192 GLU A N 1
ATOM 1588 C CA . GLU A 1 192 ? -7.862 -12.285 9.587 1.00 94.88 192 GLU A CA 1
ATOM 1589 C C . GLU A 1 192 ? -8.436 -11.142 8.734 1.00 94.88 192 GLU A C 1
ATOM 1591 O O . GLU A 1 192 ? -9.444 -10.557 9.101 1.00 94.88 192 GLU A O 1
ATOM 1596 N N . TYR A 1 193 ? -7.803 -10.809 7.603 1.00 96.50 193 TYR A N 1
ATOM 1597 C CA . TYR A 1 193 ? -8.218 -9.689 6.750 1.00 96.50 193 TYR A CA 1
ATOM 1598 C C . TYR A 1 193 ? -9.098 -10.127 5.565 1.00 96.50 193 TYR A C 1
ATOM 1600 O O . TYR A 1 193 ? -9.398 -9.309 4.698 1.00 96.50 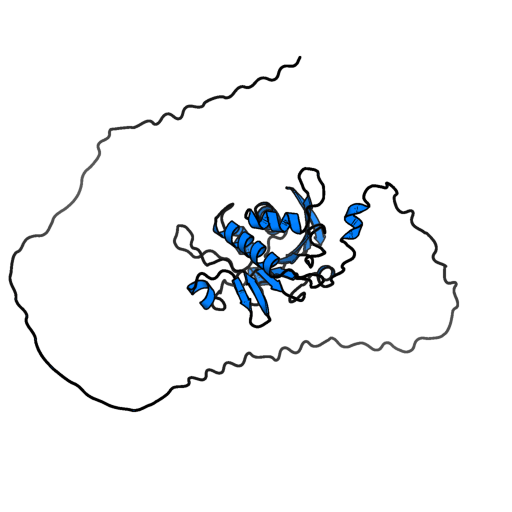193 TYR A O 1
ATOM 1608 N N . LYS A 1 194 ? -9.498 -11.405 5.481 1.00 96.38 194 LYS A N 1
ATOM 1609 C CA . LYS A 1 194 ? -10.377 -11.902 4.402 1.00 96.38 194 LYS A CA 1
ATOM 1610 C C . LYS A 1 194 ? -11.852 -11.655 4.677 1.00 96.38 194 LYS A C 1
ATOM 1612 O O . LYS A 1 194 ? -12.604 -11.427 3.735 1.00 96.38 194 LYS A O 1
ATOM 1617 N N . GLU A 1 195 ? -12.232 -11.668 5.946 1.00 92.62 195 GLU A N 1
ATOM 1618 C CA . GLU A 1 195 ? -13.599 -11.421 6.387 1.00 92.62 195 GLU A CA 1
ATOM 1619 C C . GLU A 1 195 ? -13.821 -9.931 6.657 1.00 92.62 195 GLU A C 1
ATOM 1621 O O . GLU A 1 195 ? -12.906 -9.222 7.076 1.00 92.62 195 GLU A O 1
ATOM 1626 N N . PHE A 1 196 ? -15.046 -9.456 6.428 1.00 91.12 196 PHE A N 1
ATOM 1627 C CA . PHE A 1 196 ? -15.469 -8.100 6.767 1.00 91.12 196 PHE A CA 1
ATOM 1628 C C . PHE A 1 196 ? -16.646 -8.149 7.742 1.00 91.12 196 PHE A C 1
ATOM 1630 O O . PHE A 1 196 ? -17.728 -8.626 7.405 1.00 91.12 196 PHE A O 1
ATOM 1637 N N . THR A 1 197 ? -16.420 -7.622 8.940 1.00 85.50 197 THR A N 1
ATOM 1638 C CA . THR A 1 197 ? -17.421 -7.339 9.974 1.00 85.50 197 THR A CA 1
ATOM 1639 C C . THR A 1 197 ? -17.735 -5.841 9.975 1.00 85.50 197 THR A C 1
ATOM 1641 O O . THR A 1 197 ? -16.828 -5.026 9.781 1.00 85.50 197 THR A O 1
ATOM 1644 N N . GLU A 1 198 ? -18.987 -5.444 10.225 1.00 76.38 198 GLU A N 1
ATOM 1645 C CA . GLU A 1 198 ? -19.335 -4.032 10.495 1.00 76.38 198 GLU A CA 1
ATOM 1646 C C . GLU A 1 198 ? -18.993 -3.661 11.962 1.00 76.38 198 GLU A C 1
ATOM 1648 O O . GLU A 1 198 ? -18.507 -2.557 12.226 1.00 76.38 198 GLU A O 1
ATOM 1653 N N . ASP A 1 199 ? -19.111 -4.628 12.880 1.00 64.62 199 ASP A N 1
ATOM 1654 C CA . ASP A 1 199 ? -19.156 -4.454 14.342 1.00 64.62 199 ASP A CA 1
ATOM 1655 C C . ASP A 1 199 ? -17.915 -3.799 14.990 1.00 64.62 199 ASP A C 1
ATOM 1657 O O . ASP A 1 199 ? -18.070 -2.996 15.912 1.00 64.62 199 ASP A O 1
ATOM 1661 N N . ASP A 1 200 ? -16.686 -4.014 14.488 1.00 53.81 200 ASP A N 1
ATOM 1662 C CA . ASP A 1 200 ? -15.462 -3.381 15.038 1.00 53.81 200 ASP A CA 1
ATOM 1663 C C . ASP A 1 200 ? -15.369 -1.846 14.804 1.00 53.81 200 ASP A C 1
ATOM 1665 O O . ASP A 1 200 ? -14.302 -1.234 14.909 1.00 53.81 200 ASP A O 1
ATOM 1669 N N . ALA A 1 201 ? -16.481 -1.192 14.460 1.00 50.12 201 ALA A N 1
ATOM 1670 C CA . ALA A 1 201 ? -16.638 0.259 14.513 1.00 50.12 201 ALA A CA 1
ATOM 1671 C C . ALA A 1 201 ? -17.113 0.766 15.896 1.00 50.12 201 ALA A C 1
ATOM 1673 O O . ALA A 1 201 ? -16.666 1.834 16.331 1.00 50.12 201 ALA A O 1
ATOM 1674 N N . GLU A 1 202 ? -17.977 0.024 16.603 1.00 45.34 202 GLU A N 1
ATOM 1675 C CA . GLU A 1 202 ? -18.656 0.517 17.819 1.00 45.34 202 GLU A CA 1
ATOM 1676 C C . GLU A 1 202 ? -17.768 0.507 19.076 1.00 45.34 202 GLU A C 1
ATOM 1678 O O . GLU A 1 202 ? -17.860 1.412 19.910 1.00 45.34 202 GLU A O 1
ATOM 1683 N N . ASP A 1 203 ? -16.826 -0.436 19.176 1.00 45.78 203 ASP A N 1
ATOM 1684 C CA . ASP A 1 203 ? -15.933 -0.593 20.342 1.00 45.78 203 ASP A CA 1
ATOM 1685 C C . ASP A 1 203 ? -15.010 0.624 20.581 1.00 45.78 203 ASP A C 1
ATOM 1687 O O . ASP A 1 203 ? -14.426 0.797 21.650 1.00 45.78 203 ASP A O 1
ATOM 1691 N N . SER A 1 204 ? -14.918 1.534 19.605 1.00 43.75 204 SER A N 1
ATOM 1692 C CA . SER A 1 204 ? -14.149 2.780 19.696 1.00 43.75 204 SER A CA 1
ATOM 1693 C C . SER A 1 204 ? -14.776 3.868 20.588 1.00 43.75 204 SER A C 1
ATOM 1695 O O . SER A 1 204 ? -14.118 4.878 20.844 1.00 43.75 204 SER A O 1
ATOM 1697 N N . GLN A 1 205 ? -16.010 3.687 21.087 1.00 42.72 205 GLN A N 1
ATOM 1698 C CA . GLN A 1 205 ? -16.671 4.653 21.987 1.00 42.72 205 GLN A CA 1
ATOM 1699 C C . GLN A 1 205 ? -16.772 4.216 23.461 1.00 42.72 205 GLN A C 1
ATOM 1701 O O . GLN A 1 205 ? -17.097 5.055 24.304 1.00 42.72 205 GLN A O 1
ATOM 1706 N N . ASN A 1 206 ? -16.447 2.963 23.804 1.00 35.69 206 ASN A N 1
ATOM 1707 C CA . ASN A 1 206 ? -16.638 2.418 25.160 1.00 35.69 206 ASN A CA 1
ATOM 1708 C C . ASN A 1 206 ? -15.378 2.371 26.053 1.00 35.69 206 ASN A C 1
ATOM 1710 O O . ASN A 1 206 ? -15.469 1.921 27.196 1.00 35.69 206 ASN A O 1
ATOM 1714 N N . ASP A 1 207 ? -14.239 2.914 25.603 1.00 42.34 207 ASP A N 1
ATOM 1715 C CA . ASP A 1 207 ? -12.960 3.015 26.346 1.00 42.34 207 ASP A CA 1
ATOM 1716 C C . ASP A 1 207 ? -13.010 4.045 27.516 1.00 42.34 207 ASP A C 1
ATOM 1718 O O . ASP A 1 207 ? -12.187 4.956 27.644 1.00 42.34 207 ASP A O 1
ATOM 1722 N N . LYS A 1 208 ? -14.032 3.944 28.379 1.00 39.28 208 LYS A N 1
ATOM 1723 C CA . LYS A 1 208 ? -14.246 4.796 29.565 1.00 39.28 208 LYS A CA 1
ATOM 1724 C C . LYS A 1 208 ? -14.667 4.070 30.846 1.00 39.28 208 LYS A C 1
ATOM 1726 O O . LYS A 1 208 ? -14.879 4.747 31.850 1.00 39.28 208 LYS A O 1
ATOM 1731 N N . ASN A 1 209 ? -14.753 2.740 30.844 1.00 34.56 209 ASN A N 1
ATOM 1732 C CA . ASN A 1 209 ? -14.979 1.961 32.063 1.00 34.56 209 ASN A CA 1
ATOM 1733 C C . ASN A 1 209 ? -13.826 0.983 32.313 1.00 34.56 209 ASN A C 1
ATOM 1735 O O . ASN A 1 209 ? -13.748 -0.080 31.702 1.00 34.56 209 ASN A O 1
ATOM 1739 N N . ASP A 1 210 ? -12.972 1.334 33.276 1.00 45.84 210 ASP A N 1
ATOM 1740 C CA . ASP A 1 210 ? -11.993 0.429 33.874 1.00 45.84 210 ASP A CA 1
ATOM 1741 C C . ASP A 1 210 ? -12.695 -0.767 34.541 1.00 45.84 210 ASP A C 1
ATOM 1743 O O . ASP A 1 210 ? -13.140 -0.681 35.690 1.00 45.84 210 ASP A O 1
ATOM 1747 N N . GLN A 1 211 ? -12.746 -1.915 33.862 1.00 34.38 211 GLN A N 1
ATOM 1748 C CA . GLN A 1 211 ? -12.856 -3.208 34.538 1.00 34.38 211 GLN A CA 1
ATOM 1749 C C . GLN A 1 211 ? -12.290 -4.351 33.690 1.00 34.38 211 GLN A C 1
ATOM 1751 O O . GLN A 1 211 ? -12.824 -4.720 32.648 1.00 34.38 211 GLN A O 1
ATOM 1756 N N . LEU A 1 212 ? -11.190 -4.932 34.179 1.00 33.50 212 LEU A N 1
ATOM 1757 C CA . LEU A 1 212 ? -10.588 -6.148 33.634 1.00 33.50 212 LEU A CA 1
ATOM 1758 C C . LEU A 1 212 ? -11.605 -7.306 33.683 1.00 33.50 212 LEU A C 1
ATOM 1760 O O . LEU A 1 212 ? -12.152 -7.563 34.761 1.00 33.50 212 LEU A O 1
ATOM 1764 N N . PRO A 1 213 ? -11.827 -8.052 32.584 1.00 35.97 213 PRO A N 1
ATOM 1765 C CA . PRO A 1 213 ? -12.680 -9.233 32.613 1.00 35.97 213 PRO A CA 1
ATOM 1766 C C . PRO A 1 213 ? -12.126 -10.301 33.563 1.00 35.97 213 PRO A C 1
ATOM 1768 O O . PRO A 1 213 ? -11.020 -10.813 33.381 1.00 35.97 213 PRO A O 1
ATOM 1771 N N . ILE A 1 214 ? -12.915 -10.662 34.575 1.00 35.28 214 ILE A N 1
ATOM 1772 C CA . ILE A 1 214 ? -12.631 -11.805 35.449 1.00 35.28 214 ILE A CA 1
ATOM 1773 C C . ILE A 1 214 ? -12.840 -13.091 34.628 1.00 35.28 214 ILE A C 1
ATOM 1775 O O . ILE A 1 214 ? -13.905 -13.240 34.022 1.00 35.28 214 ILE A O 1
ATOM 1779 N N . PRO A 1 215 ? -11.887 -14.043 34.600 1.00 32.38 215 PRO A N 1
ATOM 1780 C CA . PRO A 1 215 ? -12.071 -15.295 33.874 1.00 32.38 215 PRO A CA 1
ATOM 1781 C C . PRO A 1 215 ? -13.178 -16.138 34.526 1.00 32.38 215 PRO A C 1
ATOM 1783 O O . PRO A 1 215 ? -13.043 -16.604 35.659 1.00 32.38 215 PRO A O 1
ATOM 1786 N N . ASN A 1 216 ? -14.280 -16.342 33.801 1.00 30.95 216 ASN A N 1
ATOM 1787 C CA . ASN A 1 216 ? -15.407 -17.158 34.253 1.00 30.95 216 ASN A CA 1
ATOM 1788 C C . ASN A 1 216 ? -15.056 -18.651 34.166 1.00 30.95 216 ASN A C 1
ATOM 1790 O O . ASN A 1 216 ? -15.173 -19.279 33.114 1.00 30.95 216 ASN A O 1
ATOM 1794 N N . ASN A 1 217 ? -14.603 -19.211 35.284 1.00 39.16 217 ASN A N 1
ATOM 1795 C CA . ASN A 1 217 ? -14.150 -20.592 35.368 1.00 39.16 217 ASN A CA 1
ATOM 1796 C C . ASN A 1 217 ? -15.338 -21.541 35.625 1.00 39.16 217 ASN A C 1
ATOM 1798 O O . ASN A 1 217 ? -15.588 -21.937 36.760 1.00 39.16 217 ASN A O 1
ATOM 1802 N N . ASN A 1 218 ? -16.089 -21.875 34.570 1.00 35.88 218 ASN A N 1
ATOM 1803 C CA . ASN A 1 218 ? -17.192 -22.842 34.607 1.00 35.88 218 ASN A CA 1
ATOM 1804 C C . ASN A 1 218 ? -17.207 -23.714 33.340 1.00 35.88 218 ASN A C 1
ATOM 1806 O O . ASN A 1 218 ? -17.945 -23.453 32.391 1.00 35.88 218 ASN A O 1
ATOM 1810 N N . GLN A 1 219 ? -16.414 -24.786 33.353 1.00 31.12 219 GLN A N 1
ATOM 1811 C CA . GLN A 1 219 ? -16.524 -25.892 32.403 1.00 31.12 219 GLN A CA 1
ATOM 1812 C C . GLN A 1 219 ? -16.639 -27.206 33.197 1.00 31.12 219 GLN A C 1
ATOM 1814 O O . GLN A 1 219 ? -15.775 -27.461 34.038 1.00 31.12 219 GLN A O 1
ATOM 1819 N N . PRO A 1 220 ? -17.681 -28.037 32.987 1.00 32.97 220 PRO A N 1
ATOM 1820 C CA . PRO A 1 220 ? -17.823 -29.298 33.710 1.00 32.97 220 PRO A CA 1
ATOM 1821 C C . PRO A 1 220 ? -16.807 -30.344 33.242 1.00 32.97 220 PRO A C 1
ATOM 1823 O O . PRO A 1 220 ? -16.601 -30.535 32.043 1.00 32.97 220 PRO A O 1
ATOM 1826 N N . THR A 1 221 ? -16.226 -31.068 34.195 1.00 32.41 221 THR A N 1
ATOM 1827 C CA . THR A 1 221 ? -15.391 -32.251 33.957 1.00 32.41 221 THR A CA 1
ATOM 1828 C C . THR A 1 221 ? -16.239 -33.421 33.433 1.00 32.41 221 THR A C 1
ATOM 1830 O O . THR A 1 221 ? -17.250 -33.737 34.061 1.00 32.41 221 THR A O 1
ATOM 1833 N N . PRO A 1 222 ? -15.838 -34.124 32.359 1.00 33.09 222 PRO A N 1
ATOM 1834 C CA . PRO A 1 222 ? -16.374 -35.444 32.033 1.00 33.09 222 PRO A CA 1
ATOM 1835 C C . PRO A 1 222 ? -15.645 -36.529 32.839 1.00 33.09 222 PRO A C 1
ATOM 1837 O O . PRO A 1 222 ? -14.416 -36.579 32.860 1.00 33.09 222 PRO A O 1
ATOM 1840 N N . GLU A 1 223 ? -16.409 -37.395 33.497 1.00 29.61 223 GLU A N 1
ATOM 1841 C CA . GLU A 1 223 ? -15.911 -38.522 34.293 1.00 29.61 223 GLU A CA 1
ATOM 1842 C C . GLU A 1 223 ? -15.737 -39.789 33.422 1.00 29.61 223 GLU A C 1
ATOM 1844 O O . GLU A 1 223 ? -16.417 -39.955 32.408 1.00 29.61 223 GLU A O 1
ATOM 1849 N N . ASN A 1 224 ? -14.808 -40.679 33.792 1.00 31.80 224 ASN A N 1
ATOM 1850 C CA . ASN A 1 224 ? -14.438 -41.866 33.004 1.00 31.80 224 ASN A CA 1
ATOM 1851 C C . ASN A 1 224 ? -15.571 -42.900 32.865 1.00 31.80 224 ASN A C 1
ATOM 1853 O O . ASN A 1 224 ? -16.157 -43.306 33.868 1.00 31.80 224 ASN A O 1
ATOM 1857 N N . GLN A 1 225 ? -15.725 -43.476 31.664 1.00 31.33 225 GLN A N 1
ATOM 1858 C CA . GLN A 1 225 ? -16.198 -44.857 31.483 1.00 31.33 225 GLN A CA 1
ATOM 1859 C C . GLN A 1 225 ? -15.403 -45.573 30.377 1.00 31.33 225 GLN A C 1
ATOM 1861 O O . GLN A 1 225 ? -15.299 -45.084 29.255 1.00 31.33 225 GLN A O 1
ATOM 1866 N N . ASP A 1 226 ? -14.848 -46.739 30.716 1.00 33.59 226 ASP A N 1
ATOM 1867 C CA . ASP A 1 226 ? -14.001 -47.571 29.852 1.00 33.59 226 ASP A CA 1
ATOM 1868 C C . ASP A 1 226 ? -14.781 -48.562 28.956 1.00 33.59 226 ASP A C 1
ATOM 1870 O O . ASP A 1 226 ? -15.898 -48.973 29.267 1.00 33.59 226 ASP A O 1
ATOM 1874 N N . ASN A 1 227 ? -14.065 -49.084 27.946 1.00 31.48 227 ASN A N 1
ATOM 1875 C CA . ASN A 1 227 ? -14.274 -50.355 27.220 1.00 31.48 227 ASN A CA 1
ATOM 1876 C C . ASN A 1 227 ? -15.293 -50.432 26.056 1.00 31.48 227 ASN A C 1
ATOM 1878 O O . ASN A 1 227 ? -16.410 -50.917 26.233 1.00 31.48 227 ASN A O 1
ATOM 1882 N N . LYS A 1 228 ? -14.812 -50.226 24.814 1.00 31.36 228 LYS A N 1
ATOM 1883 C CA . LYS A 1 228 ? -14.772 -51.256 23.732 1.00 31.36 228 LYS A CA 1
ATOM 1884 C C . LYS A 1 228 ? -13.944 -50.776 22.504 1.00 31.36 228 LYS A C 1
ATOM 1886 O O . LYS A 1 228 ? -13.536 -49.620 22.510 1.00 31.36 228 LYS A O 1
ATOM 1891 N N . PRO A 1 229 ? -13.570 -51.638 21.523 1.00 32.50 229 PRO A N 1
ATOM 1892 C CA . PRO A 1 229 ? -12.301 -51.490 20.798 1.00 32.50 229 PRO A CA 1
ATOM 1893 C C . PRO A 1 229 ? -12.388 -50.761 19.448 1.00 32.50 229 PRO A C 1
ATOM 1895 O O . PRO A 1 229 ? -13.423 -50.768 18.784 1.00 32.50 229 PRO A O 1
ATOM 1898 N N . ASN A 1 230 ? -11.241 -50.227 19.017 1.00 34.19 230 ASN A N 1
ATOM 1899 C CA . ASN A 1 230 ? -11.049 -49.525 17.744 1.00 34.19 230 ASN A CA 1
ATOM 1900 C C . ASN A 1 230 ? -11.245 -50.422 16.499 1.00 34.19 230 ASN A C 1
ATOM 1902 O O . ASN A 1 230 ? -10.703 -51.531 16.463 1.00 34.19 230 ASN A O 1
ATOM 1906 N N . PRO A 1 231 ? -11.889 -49.915 15.429 1.00 35.56 231 PRO A N 1
ATOM 1907 C CA . PRO A 1 231 ? -11.631 -50.330 14.050 1.00 35.56 231 PRO A CA 1
ATOM 1908 C C . PRO A 1 231 ? -10.349 -49.651 13.497 1.00 35.56 231 PRO A C 1
ATOM 1910 O O . PRO A 1 231 ? -9.860 -48.691 14.099 1.00 35.56 231 PRO A O 1
ATOM 1913 N N . PRO A 1 232 ? -9.758 -50.153 12.394 1.00 34.00 232 PRO A N 1
ATOM 1914 C CA . PRO A 1 232 ? -8.415 -49.760 11.961 1.00 34.00 232 PRO A CA 1
ATOM 1915 C C . PRO A 1 232 ? -8.337 -48.385 11.282 1.00 34.00 232 PRO A C 1
ATOM 1917 O O . PRO A 1 232 ? -9.290 -47.910 10.670 1.00 34.00 232 PRO A O 1
ATOM 1920 N N . THR A 1 233 ? -7.148 -47.788 11.368 1.00 36.00 233 THR A N 1
ATOM 1921 C CA . THR A 1 233 ? -6.752 -46.527 10.732 1.00 36.00 233 THR A CA 1
ATOM 1922 C C . THR A 1 233 ? -6.823 -46.613 9.207 1.00 36.00 233 THR A C 1
ATOM 1924 O O . THR A 1 233 ? -6.189 -47.485 8.615 1.00 36.00 233 THR A O 1
ATOM 1927 N N . GLU A 1 234 ? -7.515 -45.669 8.570 1.00 32.91 234 GLU A N 1
ATOM 1928 C CA . GLU A 1 234 ? -7.453 -45.461 7.120 1.00 32.91 234 GLU A CA 1
ATOM 1929 C C . GLU A 1 234 ? -6.529 -44.263 6.837 1.00 32.91 234 GLU A C 1
ATOM 1931 O O . GLU A 1 234 ? -6.785 -43.136 7.268 1.00 32.91 234 GLU A O 1
ATOM 1936 N N . GLU A 1 235 ? -5.390 -44.522 6.191 1.00 33.69 235 GLU A N 1
ATOM 1937 C CA . GLU A 1 235 ? -4.401 -43.494 5.857 1.00 33.69 235 GLU A CA 1
ATOM 1938 C C . GLU A 1 235 ? -4.901 -42.644 4.680 1.00 33.69 235 GLU A C 1
ATOM 1940 O O . GLU A 1 235 ? -5.049 -43.138 3.562 1.00 33.69 235 GLU A O 1
ATOM 1945 N N . ASN A 1 236 ? -5.128 -41.346 4.904 1.00 35.78 236 ASN A N 1
ATOM 1946 C CA . ASN A 1 236 ? -5.423 -40.416 3.812 1.00 35.78 236 ASN A CA 1
ATOM 1947 C C . ASN A 1 236 ? -4.163 -40.196 2.947 1.00 35.78 236 ASN A C 1
ATOM 1949 O O . ASN A 1 236 ? -3.149 -39.729 3.479 1.00 35.78 236 ASN A O 1
ATOM 1953 N N . PRO A 1 237 ? -4.200 -40.470 1.627 1.00 39.97 237 PRO A N 1
ATOM 1954 C CA . PRO A 1 237 ? -3.070 -40.212 0.741 1.00 39.97 237 PRO A CA 1
ATOM 1955 C C . PRO A 1 237 ? -2.871 -38.701 0.504 1.00 39.97 237 PRO A C 1
ATOM 1957 O O . PRO A 1 237 ? -3.817 -37.916 0.621 1.00 39.97 237 PRO A O 1
ATOM 1960 N N . PRO A 1 238 ? -1.649 -38.257 0.155 1.00 33.41 238 PRO A N 1
ATOM 1961 C CA . PRO A 1 238 ? -1.351 -36.839 -0.023 1.00 33.41 238 PRO A CA 1
ATOM 1962 C C . PRO A 1 238 ? -2.044 -36.242 -1.256 1.00 33.41 238 PRO A C 1
ATOM 1964 O O . PRO A 1 238 ? -2.044 -36.830 -2.336 1.00 33.41 238 PRO A O 1
ATOM 1967 N N . LEU A 1 239 ? -2.564 -35.020 -1.104 1.00 32.12 239 LEU A N 1
ATOM 1968 C CA . LEU A 1 239 ? -3.134 -34.223 -2.195 1.00 32.12 239 LEU A CA 1
ATOM 1969 C C . LEU A 1 239 ? -2.077 -33.918 -3.268 1.00 32.12 239 LEU A C 1
ATOM 1971 O O . LEU A 1 239 ? -1.208 -33.063 -3.088 1.00 32.12 239 LEU A O 1
ATOM 1975 N N . SER A 1 240 ? -2.186 -34.590 -4.413 1.00 31.45 240 SER A N 1
ATOM 1976 C CA . SER A 1 240 ? -1.419 -34.281 -5.617 1.00 31.45 240 SER A CA 1
ATOM 1977 C C . SER A 1 240 ? -1.906 -32.970 -6.240 1.00 31.45 240 SER A C 1
ATOM 1979 O O . SER A 1 240 ? -3.024 -32.898 -6.753 1.00 31.45 240 SER A O 1
ATOM 1981 N N . ILE A 1 241 ? -1.058 -31.941 -6.230 1.00 35.78 241 ILE A N 1
ATOM 1982 C CA . ILE A 1 241 ? -1.283 -30.713 -7.000 1.00 35.78 241 ILE A CA 1
ATOM 1983 C C . ILE A 1 241 ? -0.953 -31.013 -8.464 1.00 35.78 241 ILE A C 1
ATOM 1985 O O . ILE A 1 241 ? 0.220 -31.141 -8.820 1.00 35.78 241 ILE A O 1
ATOM 1989 N N . ASP A 1 242 ? -1.981 -31.121 -9.303 1.00 26.75 242 ASP A N 1
ATOM 1990 C CA . ASP A 1 242 ? -1.810 -31.260 -10.748 1.00 26.75 242 ASP A CA 1
ATOM 1991 C C . ASP A 1 242 ? -1.410 -29.911 -11.371 1.00 26.75 242 ASP A C 1
ATOM 1993 O O . ASP A 1 242 ? -2.191 -28.957 -11.421 1.00 26.75 242 ASP A O 1
ATOM 1997 N N . ASN A 1 243 ? -0.158 -29.823 -11.824 1.00 41.62 243 ASN A N 1
ATOM 1998 C CA . ASN A 1 243 ? 0.377 -28.685 -12.565 1.00 41.62 243 ASN A CA 1
ATOM 1999 C C . ASN A 1 243 ? 0.256 -28.938 -14.076 1.00 41.62 243 ASN A C 1
ATOM 2001 O O . ASN A 1 243 ? 1.259 -29.147 -14.761 1.00 41.62 243 ASN A O 1
ATOM 2005 N N . SER A 1 244 ? -0.963 -28.864 -14.612 1.00 31.86 244 SER A N 1
ATOM 2006 C CA . SER A 1 244 ? -1.216 -29.013 -16.050 1.00 31.86 244 SER A CA 1
ATOM 2007 C C . SER A 1 244 ? -2.072 -27.882 -16.639 1.00 31.86 244 SER A C 1
ATOM 2009 O O . SER A 1 244 ? -3.114 -28.120 -17.248 1.00 31.86 244 SER A O 1
ATOM 2011 N N . PHE A 1 245 ? -1.614 -26.630 -16.517 1.00 29.03 245 PHE A N 1
ATOM 2012 C CA . PHE A 1 245 ? -2.109 -25.539 -17.368 1.00 29.03 245 PHE A CA 1
ATOM 2013 C C . PHE A 1 245 ? -0.952 -24.771 -18.020 1.00 29.03 245 PHE A C 1
ATOM 2015 O O . PHE A 1 245 ? -0.381 -23.836 -17.459 1.00 29.03 245 PHE A O 1
ATOM 2022 N N . GLN A 1 246 ? -0.598 -25.205 -19.231 1.00 31.16 246 GLN A N 1
ATOM 2023 C CA . GLN A 1 246 ? 0.270 -24.463 -20.144 1.00 31.16 246 GLN A CA 1
ATOM 2024 C C . GLN A 1 246 ? -0.493 -23.231 -20.671 1.00 31.16 246 GLN A C 1
ATOM 2026 O O . GLN A 1 246 ? -1.651 -23.375 -21.069 1.00 31.16 246 GLN A O 1
ATOM 2031 N N . PRO A 1 247 ? 0.111 -22.031 -20.725 1.00 31.59 247 PRO A N 1
ATOM 2032 C CA . PRO A 1 247 ? -0.500 -20.899 -21.410 1.00 31.59 247 PRO A CA 1
ATOM 2033 C C . PRO A 1 247 ? -0.448 -21.133 -22.925 1.00 31.59 247 PRO A C 1
ATOM 2035 O O . PRO A 1 247 ? 0.626 -21.186 -23.521 1.00 31.59 247 PRO A O 1
ATOM 2038 N N . SER A 1 248 ? -1.613 -21.261 -23.559 1.00 28.38 248 SER A N 1
ATOM 2039 C CA . SER A 1 248 ? -1.727 -21.415 -25.010 1.00 28.38 248 SER A CA 1
ATOM 2040 C C . SER A 1 248 ? -1.298 -20.137 -25.734 1.00 28.38 248 SER A C 1
ATOM 2042 O O . SER A 1 248 ? -2.050 -19.161 -25.798 1.00 28.38 248 SER A O 1
ATOM 2044 N N . THR A 1 249 ? -0.104 -20.145 -26.320 1.00 32.81 249 THR A N 1
ATOM 2045 C CA . THR A 1 249 ? 0.312 -19.140 -27.299 1.00 32.81 249 THR A CA 1
ATOM 2046 C C . THR A 1 249 ? -0.315 -19.458 -28.654 1.00 32.81 249 THR A C 1
ATOM 2048 O O . THR A 1 249 ? 0.229 -20.277 -29.391 1.00 32.81 249 THR A O 1
ATOM 2051 N N . ASN A 1 250 ? -1.411 -18.786 -29.006 1.00 27.47 250 ASN A N 1
ATOM 2052 C CA . ASN A 1 250 ? -1.813 -18.646 -30.405 1.00 27.47 250 ASN A CA 1
ATOM 2053 C C . ASN A 1 250 ? -1.723 -17.173 -30.806 1.00 27.47 250 ASN A C 1
ATOM 2055 O O . ASN A 1 250 ? -2.445 -16.321 -30.293 1.00 27.47 250 ASN A O 1
ATOM 2059 N N . TYR A 1 251 ? -0.785 -16.900 -31.710 1.00 30.55 251 TYR A N 1
ATOM 2060 C CA . TYR A 1 251 ? -0.804 -15.717 -32.555 1.00 30.55 251 TYR A CA 1
ATOM 2061 C C . TYR A 1 251 ? -1.820 -15.963 -33.667 1.00 30.55 251 TYR A C 1
ATOM 2063 O O . TYR A 1 251 ? -1.603 -16.874 -34.462 1.00 30.55 251 TYR A O 1
ATOM 2071 N N . ASP A 1 252 ? -2.827 -15.106 -33.790 1.00 29.19 252 ASP A N 1
ATOM 2072 C CA . ASP A 1 252 ? -3.592 -14.979 -35.029 1.00 29.19 252 ASP A CA 1
ATOM 2073 C C . ASP A 1 252 ? -3.306 -13.603 -35.643 1.00 29.19 252 ASP A C 1
ATOM 2075 O O . ASP A 1 252 ? -3.697 -12.556 -35.128 1.00 29.19 252 ASP A O 1
ATOM 2079 N N . ASN A 1 253 ? -2.539 -13.622 -36.737 1.00 31.64 253 ASN A N 1
ATOM 2080 C CA . ASN A 1 253 ? -2.301 -12.466 -37.594 1.00 31.64 253 ASN A CA 1
ATOM 2081 C C . ASN A 1 253 ? -3.425 -12.392 -38.635 1.00 31.64 253 ASN A C 1
ATOM 2083 O O . ASN A 1 253 ? -3.317 -13.018 -39.691 1.00 31.64 253 ASN A O 1
ATOM 2087 N N . GLU A 1 254 ? -4.463 -11.594 -38.393 1.00 31.17 254 GLU A N 1
ATOM 2088 C CA . GLU A 1 254 ? -5.413 -11.253 -39.456 1.00 31.17 254 GLU A CA 1
ATOM 2089 C C . GLU A 1 254 ? -4.889 -10.086 -40.306 1.00 31.17 254 GLU A C 1
ATOM 2091 O O . GLU A 1 254 ? -4.919 -8.914 -39.928 1.00 31.17 254 GLU A O 1
ATOM 2096 N N . LYS A 1 255 ? -4.411 -10.436 -41.502 1.00 35.19 255 LYS A N 1
ATOM 2097 C CA . LYS A 1 255 ? -4.324 -9.526 -42.648 1.00 35.19 255 LYS A CA 1
ATOM 2098 C C . LYS A 1 255 ? -5.723 -9.237 -43.204 1.00 35.19 255 LYS A C 1
ATOM 2100 O O . LYS A 1 255 ? -6.499 -10.176 -43.367 1.00 35.19 255 LYS A O 1
ATOM 2105 N N . PRO A 1 256 ? -5.928 -8.031 -43.753 1.00 36.91 256 PRO A N 1
ATOM 2106 C CA . PRO A 1 256 ? -6.779 -7.829 -44.917 1.00 36.91 256 PRO A CA 1
ATOM 2107 C C . PRO A 1 256 ? -5.952 -7.417 -46.154 1.00 36.91 256 PRO A C 1
ATOM 2109 O O . PRO A 1 256 ? -5.353 -6.345 -46.198 1.00 36.91 256 PRO A O 1
ATOM 2112 N N . ASN A 1 257 ? -5.955 -8.284 -47.166 1.00 30.56 257 ASN A N 1
ATOM 2113 C CA . ASN A 1 257 ? -5.867 -7.934 -48.593 1.00 30.56 257 ASN A CA 1
ATOM 2114 C C . ASN A 1 257 ? -7.341 -7.748 -49.077 1.00 30.56 257 ASN A C 1
ATOM 2116 O O . ASN A 1 257 ? -8.221 -8.372 -48.488 1.00 30.56 257 ASN A O 1
ATOM 2120 N N . ASP A 1 258 ? -7.739 -6.988 -50.105 1.00 33.06 258 ASP A N 1
ATOM 2121 C CA . ASP A 1 258 ? -7.056 -6.103 -51.069 1.00 33.06 258 ASP A CA 1
ATOM 2122 C C . ASP A 1 258 ? -8.109 -5.195 -51.786 1.00 33.06 258 ASP A C 1
ATOM 2124 O O . ASP A 1 258 ? -9.305 -5.342 -51.547 1.00 33.06 258 ASP A O 1
ATOM 2128 N N . GLU A 1 259 ? -7.660 -4.317 -52.704 1.00 30.47 259 GLU A N 1
ATOM 2129 C CA . GLU A 1 259 ? -8.429 -3.644 -53.795 1.00 30.47 259 GLU A CA 1
ATOM 2130 C C . GLU A 1 259 ? -9.526 -2.599 -53.427 1.00 30.47 259 GLU A C 1
ATOM 2132 O O . GLU A 1 259 ? -10.629 -2.916 -52.994 1.00 30.47 259 GLU A O 1
ATOM 2137 N N . ASN A 1 260 ? -9.354 -1.303 -53.746 1.00 29.45 260 ASN A N 1
ATOM 2138 C CA . ASN A 1 260 ? -9.434 -0.815 -55.138 1.00 29.45 260 ASN A CA 1
ATOM 2139 C C . ASN A 1 260 ? -8.858 0.610 -55.386 1.00 29.45 260 ASN A C 1
ATOM 2141 O O . ASN A 1 260 ? -9.158 1.533 -54.637 1.00 29.45 260 ASN A O 1
ATOM 2145 N N . ASN A 1 261 ? -8.121 0.758 -56.505 1.00 29.92 261 ASN A N 1
ATOM 2146 C CA . ASN A 1 261 ? -8.066 1.869 -57.498 1.00 29.92 261 ASN A CA 1
ATOM 2147 C C . ASN A 1 261 ? -8.412 3.331 -57.076 1.00 29.92 261 ASN A C 1
ATOM 2149 O O . ASN A 1 261 ? -9.483 3.590 -56.551 1.00 29.92 261 ASN A O 1
ATOM 2153 N N . SER A 1 262 ? -7.667 4.395 -57.435 1.00 29.81 262 SER A N 1
ATOM 2154 C CA . SER A 1 262 ? -7.069 4.700 -58.755 1.00 29.81 262 SER A CA 1
ATOM 2155 C C . SER A 1 262 ? -6.201 5.988 -58.746 1.00 29.81 262 SER A C 1
ATOM 2157 O O . SER A 1 262 ? -6.539 6.937 -58.049 1.00 29.81 262 SER A O 1
ATOM 2159 N N . SER A 1 263 ? -5.174 6.052 -59.617 1.00 32.03 263 SER A N 1
ATOM 2160 C CA . SER A 1 263 ? -4.606 7.244 -60.322 1.00 32.03 263 SER A CA 1
ATOM 2161 C C . SER A 1 263 ? -4.493 8.611 -59.599 1.00 32.03 263 SER A C 1
ATOM 2163 O O . SER A 1 263 ? -5.494 9.259 -59.310 1.00 32.03 263 SER A O 1
ATOM 2165 N N . THR A 1 264 ? -3.305 9.230 -59.519 1.00 32.03 264 THR A N 1
ATOM 2166 C CA . THR A 1 264 ? -2.752 10.066 -60.621 1.00 32.03 264 THR A CA 1
ATOM 2167 C C . THR A 1 264 ? -1.239 10.299 -60.462 1.00 32.03 264 THR A C 1
ATOM 2169 O O . THR A 1 264 ? -0.777 10.633 -59.375 1.00 32.03 264 THR A O 1
ATOM 2172 N N . GLN A 1 265 ? -0.471 10.185 -61.553 1.00 35.00 265 GLN A N 1
ATOM 2173 C CA . GLN A 1 265 ? 0.932 10.626 -61.638 1.00 35.00 265 GLN A CA 1
ATOM 2174 C C . GLN A 1 265 ? 1.031 12.083 -62.113 1.00 35.00 265 GLN A C 1
ATOM 2176 O O . GLN A 1 265 ? 0.341 12.456 -63.059 1.00 35.00 265 GLN A O 1
ATOM 2181 N N . GLN A 1 266 ? 1.997 12.844 -61.590 1.00 34.84 266 GLN A N 1
ATOM 2182 C CA . GLN A 1 266 ? 2.686 13.891 -62.355 1.00 34.84 266 GLN A CA 1
ATOM 2183 C C . GLN A 1 266 ? 4.156 14.008 -61.910 1.00 34.84 266 GLN A C 1
ATOM 2185 O O . GLN A 1 266 ? 4.486 13.772 -60.751 1.00 34.84 266 GLN A O 1
ATOM 2190 N N . ASN A 1 267 ? 5.032 14.290 -62.876 1.00 32.47 267 ASN A N 1
ATOM 2191 C CA . ASN A 1 267 ? 6.497 14.311 -62.754 1.00 32.47 267 ASN A CA 1
ATOM 2192 C C . ASN A 1 267 ? 7.044 15.743 -62.566 1.00 32.47 267 ASN A C 1
ATOM 2194 O O . ASN A 1 267 ? 6.295 16.704 -62.699 1.00 32.47 267 ASN A O 1
ATOM 2198 N N . GLN A 1 268 ? 8.381 15.832 -62.453 1.00 33.44 268 GLN A N 1
ATOM 2199 C CA . GLN A 1 268 ? 9.246 17.027 -62.588 1.00 33.44 268 GLN A CA 1
ATOM 2200 C C . GLN A 1 268 ? 9.438 17.843 -61.282 1.00 33.44 268 GLN A C 1
ATOM 2202 O O . GLN A 1 268 ? 8.537 17.925 -60.461 1.00 33.44 268 GLN A O 1
ATOM 2207 N N . GLU A 1 269 ? 10.608 18.435 -60.991 1.00 31.50 269 GLU A N 1
ATOM 2208 C CA . GLU A 1 269 ? 11.859 18.526 -61.768 1.00 31.50 269 GLU A CA 1
ATOM 2209 C C . GLU A 1 269 ? 13.116 18.636 -60.872 1.00 31.50 269 GLU A C 1
ATOM 2211 O O . GLU A 1 269 ? 13.040 19.005 -59.701 1.00 31.50 269 GLU A O 1
ATOM 2216 N N . VAL A 1 270 ? 14.292 18.352 -61.442 1.00 33.69 270 VAL A N 1
ATOM 2217 C CA . VAL A 1 270 ? 15.611 18.512 -60.802 1.00 33.69 270 VAL A CA 1
ATOM 2218 C C . VAL A 1 270 ? 16.161 19.917 -61.051 1.00 33.69 270 VAL A C 1
ATOM 2220 O O . VAL A 1 270 ? 16.277 20.314 -62.208 1.00 33.69 270 VAL A O 1
ATOM 2223 N N . LYS A 1 271 ? 16.649 20.609 -60.009 1.00 34.16 271 LYS A N 1
ATOM 2224 C CA . LYS A 1 271 ? 17.680 21.658 -60.158 1.00 34.16 271 LYS A CA 1
ATOM 2225 C C . LYS A 1 271 ? 18.746 21.591 -59.064 1.00 34.16 271 LYS A C 1
ATOM 2227 O O . LYS A 1 271 ? 18.523 22.001 -57.930 1.00 34.16 271 LYS A O 1
ATOM 2232 N N . GLN A 1 272 ? 19.933 21.123 -59.448 1.00 33.81 272 GLN A N 1
ATOM 2233 C CA . GLN A 1 272 ? 21.184 21.499 -58.788 1.00 33.81 272 GLN A CA 1
ATOM 2234 C C . GLN A 1 272 ? 21.524 22.957 -59.130 1.00 33.81 272 GLN A C 1
ATOM 2236 O O . GLN A 1 272 ? 21.182 23.429 -60.212 1.00 33.81 272 GLN A O 1
ATOM 2241 N N . ASN A 1 273 ? 22.281 23.625 -58.260 1.00 29.95 273 ASN A N 1
ATOM 2242 C CA . ASN A 1 273 ? 23.232 24.658 -58.670 1.00 29.95 273 ASN A CA 1
ATOM 2243 C C . ASN A 1 273 ? 24.404 24.694 -57.680 1.00 29.95 273 ASN A C 1
ATOM 2245 O O . ASN A 1 273 ? 24.198 24.662 -56.468 1.00 29.95 273 ASN A O 1
ATOM 2249 N N . ASN A 1 274 ? 25.623 24.741 -58.219 1.00 30.66 274 ASN A N 1
ATOM 2250 C CA . ASN A 1 274 ? 26.880 24.811 -57.471 1.00 30.66 274 ASN A CA 1
ATOM 2251 C C . ASN A 1 274 ? 27.398 26.254 -57.393 1.00 30.66 274 ASN A C 1
ATOM 2253 O O . ASN A 1 274 ? 27.279 26.994 -58.366 1.00 30.66 274 ASN A O 1
ATOM 2257 N N . SER A 1 275 ? 28.101 26.568 -56.305 1.00 33.06 275 SER A N 1
ATOM 2258 C CA . SER A 1 275 ? 29.322 27.401 -56.267 1.00 33.06 275 SER A CA 1
ATOM 2259 C C . SER A 1 275 ? 29.903 27.279 -54.849 1.00 33.06 275 SER A C 1
ATOM 2261 O O . SER A 1 275 ? 29.185 27.535 -53.886 1.00 33.06 275 SER A O 1
ATOM 2263 N N . ASP A 1 276 ? 31.083 26.685 -54.638 1.00 32.47 276 ASP A N 1
ATOM 2264 C CA . ASP A 1 276 ? 32.406 27.349 -54.699 1.00 32.47 276 ASP A CA 1
ATOM 2265 C C . ASP A 1 276 ? 32.465 28.654 -53.877 1.00 32.47 276 ASP A C 1
ATOM 2267 O O . ASP A 1 276 ? 31.628 29.529 -54.058 1.00 32.47 276 ASP A O 1
ATOM 2271 N N . SER A 1 277 ? 33.429 28.916 -52.985 1.00 32.44 277 SER A N 1
ATOM 2272 C CA . SER A 1 277 ? 34.686 28.242 -52.577 1.00 32.44 277 SER A CA 1
ATOM 2273 C C . SER A 1 277 ? 35.027 28.717 -51.127 1.00 32.44 277 SER A C 1
ATOM 2275 O O . SER A 1 277 ? 34.228 29.449 -50.555 1.00 32.44 277 SER A O 1
ATOM 2277 N N . SER A 1 278 ? 36.108 28.389 -50.400 1.00 35.06 278 SER A N 1
ATOM 2278 C CA . SER A 1 278 ? 37.434 27.841 -50.721 1.00 35.06 278 SER A CA 1
ATOM 2279 C C . SER A 1 278 ? 38.133 27.225 -49.482 1.00 35.06 278 SER A C 1
ATOM 2281 O O . SER A 1 278 ? 37.784 27.520 -48.344 1.00 35.06 278 SER A O 1
ATOM 2283 N N . LYS A 1 279 ? 39.191 26.436 -49.744 1.00 33.88 279 LYS A N 1
ATOM 2284 C CA . LYS A 1 279 ? 40.340 26.031 -48.881 1.00 33.88 279 LYS A CA 1
ATOM 2285 C C . LYS A 1 279 ? 40.711 27.112 -47.825 1.00 33.88 279 LYS A C 1
ATOM 2287 O O . LYS A 1 279 ? 40.561 28.288 -48.126 1.00 33.88 279 LYS A O 1
ATOM 2292 N N . SER A 1 280 ? 41.291 26.876 -46.642 1.00 31.75 280 SER A N 1
ATOM 2293 C CA . SER A 1 280 ? 42.370 25.957 -46.204 1.00 31.75 280 SER A CA 1
ATOM 2294 C C . SER A 1 280 ? 42.563 26.140 -44.662 1.00 31.75 280 SER A C 1
ATOM 2296 O O . SER A 1 280 ? 41.989 27.082 -44.129 1.00 31.75 280 SER A O 1
ATOM 2298 N N . THR A 1 281 ? 43.325 25.401 -43.833 1.00 34.72 281 THR A N 1
ATOM 2299 C CA . THR A 1 281 ? 44.298 24.280 -43.966 1.00 34.72 281 THR A CA 1
ATOM 2300 C C . THR A 1 281 ? 44.242 23.399 -42.679 1.00 34.72 281 THR A C 1
ATOM 2302 O O . THR A 1 281 ? 43.264 23.475 -41.945 1.00 34.72 281 THR A O 1
ATOM 2305 N N . ASN A 1 282 ? 45.262 22.576 -42.381 1.00 34.12 282 ASN A N 1
ATOM 2306 C CA . ASN A 1 282 ? 45.390 21.717 -41.181 1.00 34.12 282 ASN A CA 1
ATOM 2307 C C . ASN A 1 282 ? 46.728 22.021 -40.407 1.00 34.12 282 ASN A C 1
ATOM 2309 O O . ASN A 1 282 ? 47.301 23.079 -40.668 1.00 34.12 282 ASN A O 1
ATOM 2313 N N . PRO A 1 283 ? 47.234 21.203 -39.452 1.00 63.09 283 PRO A N 1
ATOM 2314 C CA . PRO A 1 283 ? 47.351 21.504 -38.010 1.00 63.09 283 PRO A CA 1
ATOM 2315 C C . PRO A 1 283 ? 48.805 21.710 -37.503 1.00 63.09 283 PRO A C 1
ATOM 2317 O O . PRO A 1 283 ? 49.729 21.673 -38.310 1.00 63.09 283 PRO A O 1
ATOM 2320 N N . ASN A 1 284 ? 49.021 21.852 -36.173 1.00 36.97 284 ASN A N 1
ATOM 2321 C CA . ASN A 1 284 ? 50.075 21.131 -35.404 1.00 36.97 284 ASN A CA 1
ATOM 2322 C C . ASN A 1 284 ? 50.170 21.477 -33.884 1.00 36.97 284 ASN A C 1
ATOM 2324 O O . ASN A 1 284 ? 50.300 22.637 -33.521 1.00 36.97 284 ASN A O 1
ATOM 2328 N N . ASN A 1 285 ? 50.255 20.417 -33.061 1.00 33.69 285 ASN A N 1
ATOM 2329 C CA . ASN A 1 285 ? 51.081 20.180 -31.847 1.00 33.69 285 ASN A CA 1
ATOM 2330 C C . ASN A 1 285 ? 50.980 20.972 -30.502 1.00 33.69 285 ASN A C 1
ATOM 2332 O O . ASN A 1 285 ? 50.768 22.174 -30.430 1.00 33.69 285 ASN A O 1
ATOM 2336 N N . LEU A 1 286 ? 51.201 20.184 -29.431 1.00 36.22 286 LEU A N 1
ATOM 2337 C CA . LEU A 1 286 ? 51.260 20.405 -27.961 1.00 36.22 286 LEU A CA 1
ATOM 2338 C C . LEU A 1 286 ? 52.611 21.017 -27.451 1.00 36.22 286 LEU A C 1
ATOM 2340 O O . LEU A 1 286 ? 53.507 21.155 -28.286 1.00 36.22 286 LEU A O 1
ATOM 2344 N N . PRO A 1 287 ? 52.918 21.163 -26.120 1.00 60.38 287 PRO A N 1
ATOM 2345 C CA . PRO A 1 287 ? 52.136 21.413 -24.875 1.00 60.38 287 PRO A CA 1
ATOM 2346 C C . PRO A 1 287 ? 52.706 22.626 -24.043 1.00 60.38 287 PRO A C 1
ATOM 2348 O O . PRO A 1 287 ? 52.888 23.691 -24.619 1.00 60.38 287 PRO A O 1
ATOM 2351 N N . TRP A 1 288 ? 53.039 22.446 -22.737 1.00 32.34 288 TRP A N 1
ATOM 2352 C CA . TRP A 1 288 ? 53.524 23.392 -21.684 1.00 32.34 288 TRP A CA 1
ATOM 2353 C C . TRP A 1 288 ? 52.447 24.295 -21.017 1.00 32.34 288 TRP A C 1
ATOM 2355 O O . TRP A 1 288 ? 51.557 24.768 -21.706 1.00 32.34 288 TRP A O 1
ATOM 2365 N N . ILE A 1 289 ? 52.473 24.715 -19.735 1.00 38.28 289 ILE A N 1
ATOM 2366 C CA . ILE A 1 289 ? 52.871 24.197 -18.394 1.00 38.28 289 ILE A CA 1
ATOM 2367 C C . ILE A 1 289 ? 52.608 25.350 -17.365 1.00 38.28 289 ILE A C 1
ATOM 2369 O O . ILE A 1 289 ? 53.036 26.464 -17.622 1.00 38.28 289 ILE A O 1
ATOM 2373 N N . ILE A 1 290 ? 51.940 25.069 -16.224 1.00 36.38 290 ILE A N 1
ATOM 2374 C CA . ILE A 1 290 ? 51.921 25.782 -14.897 1.00 36.38 290 ILE A CA 1
ATOM 2375 C C . ILE A 1 290 ? 51.630 27.318 -14.813 1.00 36.38 290 ILE A C 1
ATOM 2377 O O . ILE A 1 290 ? 52.336 28.114 -15.416 1.00 36.38 290 ILE A O 1
ATOM 2381 N N . GLY A 1 291 ? 50.742 27.769 -13.888 1.00 31.58 291 GLY A N 1
ATOM 2382 C CA . GLY A 1 291 ? 50.813 29.171 -13.383 1.00 31.58 291 GLY A CA 1
ATOM 2383 C C . GLY A 1 291 ? 49.638 29.847 -12.624 1.00 31.58 291 GLY A C 1
ATOM 2384 O O . GLY A 1 291 ? 49.128 30.847 -13.101 1.00 31.58 291 GLY A O 1
ATOM 2385 N N . ILE A 1 292 ? 49.250 29.351 -11.439 1.00 38.72 292 ILE A N 1
ATOM 2386 C CA . ILE A 1 292 ? 48.646 30.047 -10.256 1.00 38.72 292 ILE A CA 1
ATOM 2387 C C . ILE A 1 292 ? 48.106 31.508 -10.393 1.00 38.72 292 ILE A C 1
ATOM 2389 O O . ILE A 1 292 ? 48.889 32.437 -10.573 1.00 38.72 292 ILE A O 1
ATOM 2393 N N . SER A 1 293 ? 46.824 31.751 -10.048 1.00 3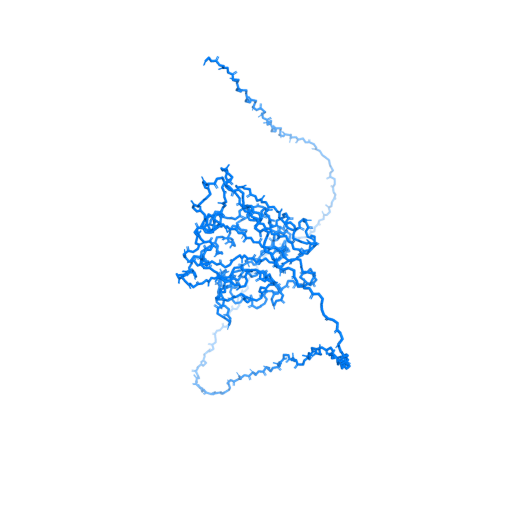4.06 293 SER A N 1
ATOM 2394 C CA . SER A 1 293 ? 46.351 32.674 -8.964 1.00 34.06 293 SER A CA 1
ATOM 2395 C C . SER A 1 293 ? 44.874 33.106 -9.114 1.00 34.06 293 SER A C 1
ATOM 2397 O O . SER A 1 293 ? 44.354 33.165 -10.222 1.00 34.06 293 SER A O 1
ATOM 2399 N N . GLY A 1 294 ? 44.198 33.427 -7.995 1.00 32.91 294 GLY A N 1
ATOM 2400 C CA . GLY A 1 294 ? 42.848 34.028 -7.984 1.00 32.91 294 GLY A CA 1
ATOM 2401 C C . GLY A 1 294 ? 41.808 33.250 -7.168 1.00 32.91 294 GLY A C 1
ATOM 2402 O O . GLY A 1 294 ? 41.010 32.504 -7.723 1.00 32.91 294 GLY A O 1
ATOM 2403 N N . GLY A 1 295 ? 41.816 33.409 -5.841 1.00 32.81 295 GLY A N 1
ATOM 2404 C CA . GLY A 1 295 ? 40.841 32.762 -4.953 1.00 32.81 295 GLY A CA 1
ATOM 2405 C C . GLY A 1 295 ? 39.581 33.600 -4.706 1.00 32.81 295 GLY A C 1
ATOM 2406 O O . GLY A 1 295 ? 39.632 34.827 -4.727 1.00 32.81 295 GLY A O 1
ATOM 2407 N N . ALA A 1 296 ? 38.476 32.929 -4.372 1.00 36.16 296 ALA A N 1
ATOM 2408 C CA . ALA A 1 296 ? 37.283 33.539 -3.786 1.00 36.16 296 ALA A CA 1
ATOM 2409 C C . ALA A 1 296 ? 36.842 32.722 -2.559 1.00 36.16 296 ALA A C 1
ATOM 2411 O O . ALA A 1 296 ? 36.298 31.626 -2.680 1.00 36.16 296 ALA A O 1
ATOM 2412 N N . LEU A 1 297 ? 37.116 33.253 -1.366 1.00 32.88 297 LEU A N 1
ATOM 2413 C CA . LEU A 1 297 ? 36.665 32.704 -0.085 1.00 32.88 297 LEU A CA 1
ATOM 2414 C C . LEU A 1 297 ? 35.223 33.155 0.177 1.00 32.88 297 LEU A C 1
ATOM 2416 O O . LEU A 1 297 ? 34.983 34.341 0.396 1.00 32.88 297 LEU A O 1
ATOM 2420 N N . ILE A 1 298 ? 34.274 32.217 0.203 1.00 40.00 298 ILE A N 1
ATOM 2421 C CA . ILE A 1 298 ? 32.920 32.477 0.710 1.00 40.00 298 ILE A CA 1
ATOM 2422 C C . ILE A 1 298 ? 32.900 32.136 2.202 1.00 40.00 298 ILE A C 1
ATOM 2424 O O . ILE A 1 298 ? 32.996 30.975 2.594 1.00 40.00 298 ILE A O 1
ATOM 2428 N N . LEU A 1 299 ? 32.787 33.171 3.036 1.00 34.28 299 LEU A N 1
ATOM 2429 C CA . LEU A 1 299 ? 32.608 33.040 4.480 1.00 34.28 299 LEU A CA 1
ATOM 2430 C C . LEU A 1 299 ? 31.153 32.670 4.793 1.00 34.28 299 LEU A C 1
ATOM 2432 O O . LEU A 1 299 ? 30.243 33.450 4.518 1.00 34.28 299 LEU A O 1
ATOM 2436 N N . ILE A 1 300 ? 30.941 31.512 5.420 1.00 41.47 300 ILE A N 1
ATOM 2437 C CA . ILE A 1 300 ? 29.656 31.148 6.029 1.00 41.47 300 ILE A CA 1
ATOM 2438 C C . ILE A 1 300 ? 29.686 31.594 7.493 1.00 41.47 300 ILE A C 1
ATOM 2440 O O . ILE A 1 300 ? 30.478 31.093 8.291 1.00 41.47 300 ILE A O 1
ATOM 2444 N N . SER A 1 301 ? 28.827 32.545 7.850 1.00 40.06 301 SER A N 1
ATOM 2445 C CA . SER A 1 301 ? 28.681 33.045 9.217 1.00 40.06 301 SER A CA 1
ATOM 2446 C C . SER A 1 301 ? 27.776 32.134 10.057 1.00 40.06 301 SER A C 1
ATOM 2448 O O . SER A 1 301 ? 26.588 31.978 9.780 1.00 40.06 301 SER A O 1
ATOM 2450 N N . LEU A 1 302 ? 28.322 31.566 11.139 1.00 39.69 302 LEU A N 1
ATOM 2451 C CA . LEU A 1 302 ? 27.520 30.927 12.187 1.00 39.69 302 LEU A CA 1
ATOM 2452 C C . LEU A 1 302 ? 26.770 31.995 13.002 1.00 39.69 302 LEU A C 1
ATOM 2454 O O . LEU A 1 302 ? 27.387 32.772 13.729 1.00 39.69 302 LEU A O 1
ATOM 2458 N N . GLY A 1 303 ? 25.439 31.993 12.925 1.00 38.44 303 GLY A N 1
ATOM 2459 C CA . GLY A 1 303 ? 24.560 32.778 13.796 1.00 38.44 303 GLY A CA 1
ATOM 2460 C C . GLY A 1 303 ? 24.040 31.944 14.968 1.00 38.44 303 GLY A C 1
ATOM 2461 O O . GLY A 1 303 ? 23.126 31.141 14.800 1.00 38.44 303 GLY A O 1
ATOM 2462 N N . VAL A 1 304 ? 24.610 32.133 16.161 1.00 38.03 304 VAL A N 1
ATOM 2463 C CA . VAL A 1 304 ? 24.167 31.466 17.399 1.00 38.03 304 VAL A CA 1
ATOM 2464 C C . VAL A 1 304 ? 22.851 32.073 17.892 1.00 38.03 304 VAL A C 1
ATOM 2466 O O . VAL A 1 304 ? 22.796 33.270 18.167 1.00 38.03 304 VAL A O 1
ATOM 2469 N N . PHE A 1 305 ? 21.816 31.249 18.088 1.00 45.81 305 PHE A N 1
ATOM 2470 C CA . PHE A 1 305 ? 20.571 31.671 18.741 1.00 45.81 305 PHE A CA 1
ATOM 2471 C C . PHE A 1 305 ? 20.524 31.190 20.198 1.00 45.81 305 PHE A C 1
ATOM 2473 O O . PHE A 1 305 ? 20.295 30.016 20.486 1.00 45.81 305 PHE A O 1
ATOM 2480 N N . LEU A 1 306 ? 20.737 32.121 21.129 1.00 43.25 306 LEU A N 1
ATOM 2481 C CA . LEU A 1 306 ? 20.497 31.938 22.560 1.00 43.25 306 LEU A CA 1
ATOM 2482 C C . LEU A 1 306 ? 19.089 32.435 22.900 1.00 43.25 306 LEU A C 1
ATOM 2484 O O . LEU A 1 306 ? 18.802 33.618 22.727 1.00 43.25 306 LEU A O 1
ATOM 2488 N N . TRP A 1 307 ? 18.239 31.577 23.469 1.00 47.28 307 TRP A N 1
ATOM 2489 C CA . TRP A 1 307 ? 17.043 32.034 24.181 1.00 47.28 307 TRP A CA 1
ATOM 2490 C C . TRP A 1 307 ? 16.962 31.399 25.569 1.00 47.28 307 TRP A C 1
ATOM 2492 O O . TRP A 1 307 ? 16.911 30.179 25.722 1.00 47.28 307 TRP A O 1
ATOM 2502 N N . LEU A 1 308 ? 16.999 32.253 26.593 1.00 54.06 308 LEU A N 1
ATOM 2503 C CA . LEU A 1 308 ? 17.041 31.862 27.998 1.00 54.06 308 LEU A CA 1
ATOM 2504 C C . LEU A 1 308 ? 15.653 31.932 28.636 1.00 54.06 308 LEU A C 1
ATOM 2506 O O . LEU A 1 308 ? 14.990 32.966 28.651 1.00 54.06 308 LEU A O 1
ATOM 2510 N N . ARG A 1 309 ? 15.267 30.822 29.261 1.00 55.84 309 ARG A N 1
ATOM 2511 C CA . ARG A 1 309 ? 14.097 30.688 30.131 1.00 55.84 309 ARG A CA 1
ATOM 2512 C C . ARG A 1 309 ? 14.327 31.421 31.458 1.00 55.84 309 ARG A C 1
ATOM 2514 O O . ARG A 1 309 ? 15.309 31.131 32.140 1.00 55.84 309 ARG A O 1
ATOM 2521 N N . LYS A 1 310 ? 13.376 32.243 31.922 1.00 53.03 310 LYS A N 1
ATOM 2522 C CA . LYS A 1 310 ? 13.275 32.565 33.359 1.00 53.03 310 LYS A CA 1
ATOM 2523 C C . LYS A 1 310 ? 11.834 32.771 33.826 1.00 53.03 310 LYS A C 1
ATOM 2525 O O . LYS A 1 310 ? 11.040 33.415 33.154 1.00 53.03 310 LYS A O 1
ATOM 2530 N N . LYS A 1 311 ? 11.530 32.194 34.993 1.00 53.03 311 LYS A N 1
ATOM 2531 C CA . LYS A 1 311 ? 10.265 32.345 35.726 1.00 53.03 311 LYS A CA 1
ATOM 2532 C C . LYS A 1 311 ? 10.098 33.774 36.257 1.00 53.03 311 LYS A C 1
ATOM 2534 O O . LYS A 1 311 ? 11.058 34.320 36.807 1.00 53.03 311 LYS A O 1
ATOM 2539 N N . LYS A 1 312 ? 8.856 34.247 36.291 1.00 58.12 312 LYS A N 1
ATOM 2540 C CA . LYS A 1 312 ? 8.177 34.562 37.554 1.00 58.12 312 LYS A CA 1
ATOM 2541 C C . LYS A 1 312 ? 6.758 34.010 37.489 1.00 58.12 312 LYS A C 1
ATOM 2543 O O . LYS A 1 312 ? 6.257 33.913 36.351 1.00 58.12 312 LYS A O 1
#

Mean predicted aligned error: 16.85 Å

Foldseek 3Di:
DDWDWDPPDLFKIKIWDADPVRHFQFLLNQLVCLLVQVQNVLVVLVVVCVSNVAQWKKWWAKDAPLRRRFGTMIMTGGDRVLVPDDADCVVVVVCLVVVHQWDADPVRKIKGAQRWDADPVRHIQQQQFPSSCSVRDDRPDPSSSVRSSVVSVVLVVPHHPPQIWIWIWQRPPHRGTIIITDSACPNDPDPVRRDDDSPSRPVSPPVPDDDDDDPPPDDDDDDDDDDDDDDDDDDDDDDDDDPPDDPDDDDDDDDDDDDDDDDDDDDDDDDDDDDDDDDDDDDDDDDDDDDDDDDDDDDDDDDDDDDDDDDD

Sequence (312 aa):
MKFLTIKINNNAIKYQFTKPDNSKLTWNDFINLLKTGGQELTNALKDANSQLKSAYFWECLPISKDTLNRPFEFVVIKNEKLNNINQNYSSFKEYIDKNEKSFISRRGATLIIPLPEKNKDNEELDYKNLASFIQNVPDNSEQQKTLWQEVARQLETNLEDKNPRWLSAHGLGVPYLHVRIDKQPIYYSWSEYKEFTEDDAEDSQNDKNDQLPIPNNNQPTPENQDNKPNPPTEENPPLSIDNSFQPSTNYDNEKPNDENNSSTQQNQEVKQNNSDSSKSTNPNNLPWIIGISGGALILISLGVFLWLRKKK

pLDDT: mean 74.55, std 29.29, range [26.75, 98.88]

Secondary structure (DSSP, 8-state):
-EEEEEE-SSSEEEEEEE-TTSPBPBHHHHHHHHHTT-HHHHHHHHHHHHHH-S-EEEEEPPB-STTTTSBPEEEEEE-GGGTSPPP--GGGHHHHTTT--EEE-TTS-EEE-PPP-B-TTSPBP--SSHHHHHHHSPTT-HHHHHHHHHHHHHHHHH-BTTB-BEEEE--SSSSS--EEEESS-TT---STTTS--SGGGGGGG-TT---PPP-----PPPPP----PPPPP-PPPP--------------------------------------------------------------------------